Protein 1VLY (pdb70)

InterPro domains:
  IPR017703 YgfZ/CAF17, C-terminal [TIGR03317] (189-299)
  IPR023758 tRNA-modifying protein YgfZ [MF_01175] (1-321)
  IPR029043 Glycine cleavage T-protein/YgfZ, C-terminal [SSF101790] (244-325)
  IPR045179 YgfZ/GcvT [PTHR22602] (10-305)
  IPR048451 tRNA-modifying protein YgfZ-like, beta-barrel domain [PF21130] (244-311)

Organism: Escherichia coli (strain K12) (NCBI:txid83333)

Sequence (314 aa):
FTPFPPRQPTASARLPLTLTLDDWALATITGADSEKYQGQVTADVSQAEDQHLLAAHCDAKGKWSNLRLFRDGDGFAWIERRSVREPQLTELKKYAVFSKVTIAPDDERVLLGVAGFQARAALANLFSELPSKKEKQVVKEGATTLLWFEHPAERFLIVTDEATANLTDKLRGEAELNNSQQWLALNIEAGFPVIDAANSGQFIPQATNLQALGGISFKKGCYTGQEVARAKFRGANKRALWLLAGSASRLPEAGEDLELKGENWRRTGTVLAAVKLEDGQVVVQVVNNDEPDSIFRVRDDANTLHIEPLPYSLE

Nearest PDB structures (foldseek):
  1vly-assembly1_A  TM=1.003E+00  e=1.346E-67  Escherichia coli
  3ttg-assembly1_A  TM=8.227E-01  e=3.340E-19  Leptospirillum rubarum
  1yx2-assembly1_A  TM=7.937E-01  e=3.751E-18  Bacillus subtilis
  3a8k-assembly1_A  TM=7.721E-01  e=2.820E-15  Escherichia coli K-12
  3a8i-assembly1_A  TM=7.865E-01  e=1.415E-14  Escherichia coli K-12

B-factor: mean 18.1, std 8.65, range [5.12, 72.13]

Solvent-accessible surface area: 14007 Å² total

Structure (mmCIF, N/CA/C/O backbone):
data_1VLY
#
_entry.id   1VLY
#
_cell.length_a   44.814
_cell.length_b   50.080
_cell.length_c   52.014
_cell.angle_alpha   94.68
_cell.angle_beta   115.29
_cell.angle_gamma   116.46
#
_symmetry.space_group_name_H-M   'P 1'
#
loop_
_entity.id
_entity.type
_entity.pdbx_description
1 polymer 'Unknown protein from 2D-page'
2 non-polymer 'ACETATE ION'
3 non-polymer 'CALCIUM ION'
4 non-polymer 'CHLORIDE ION'
5 non-polymer 1,2-ETHANEDIOL
6 water water
#
loop_
_atom_site.group_PDB
_atom_site.id
_atom_site.type_symbol
_atom_site.label_atom_id
_atom_site.label_alt_id
_atom_site.label_comp_id
_atom_site.label_asym_id
_atom_site.label_entity_id
_atom_site.label_seq_id
_atom_site.pdbx_PDB_ins_code
_atom_site.Cartn_x
_atom_site.Cartn_y
_atom_site.Cartn_z
_atom_site.occupancy
_atom_site.B_iso_or_equiv
_atom_site.auth_seq_id
_atom_site.auth_comp_id
_atom_site.auth_asym_id
_atom_site.auth_atom_id
_atom_site.pdbx_PDB_model_num
ATOM 1 N N . PHE A 1 15 ? 5.004 30.595 75.693 1.00 37.73 3 PHE A N 1
ATOM 2 C CA . PHE A 1 15 ? 4.923 29.104 75.611 1.00 35.29 3 PHE A CA 1
ATOM 3 C C . PHE A 1 15 ? 6.258 28.471 75.103 1.00 37.50 3 PHE A C 1
ATOM 4 O O . PHE A 1 15 ? 6.720 27.503 75.698 1.00 40.17 3 PHE A O 1
ATOM 12 N N . THR A 1 16 ? 6.878 29.026 74.046 1.00 37.65 4 THR A N 1
ATOM 13 C CA . THR A 1 16 ? 8.274 28.697 73.614 1.00 35.03 4 THR A CA 1
ATOM 14 C C . THR A 1 16 ? 8.427 27.565 72.570 1.00 30.63 4 THR A C 1
ATOM 15 O O . THR A 1 16 ? 7.943 26.468 72.789 1.00 30.24 4 THR A O 1
ATOM 19 N N . PRO A 1 17 ? 9.155 27.828 71.468 1.00 27.68 5 PRO A N 1
ATOM 20 C CA . PRO A 1 17 ? 9.373 26.816 70.429 1.00 25.48 5 PRO A CA 1
ATOM 21 C C . PRO A 1 17 ? 10.075 25.565 70.935 1.00 21.50 5 PRO A C 1
ATOM 22 O O . PRO A 1 17 ? 10.947 25.653 71.801 1.00 22.28 5 PRO A O 1
ATOM 26 N N . PHE A 1 18 ? 9.743 24.408 70.379 1.00 17.72 6 PHE A N 1
ATOM 27 C CA . PHE A 1 18 ? 10.465 23.191 70.733 1.00 16.67 6 PHE A CA 1
ATOM 28 C C . PHE A 1 18 ? 11.796 23.149 70.012 1.00 18.21 6 PHE A C 1
ATOM 29 O O . PHE A 1 18 ? 11.917 23.617 68.877 1.00 18.08 6 PHE A O 1
ATOM 37 N N . PRO A 1 19 ? 12.805 22.559 70.652 1.00 19.76 7 PRO A N 1
ATOM 38 C CA . PRO A 1 19 ? 14.075 22.456 69.978 1.00 21.07 7 PRO A CA 1
ATOM 39 C C . PRO A 1 19 ? 14.043 21.419 68.851 1.00 21.60 7 PRO A C 1
ATOM 40 O O . PRO A 1 19 ? 13.234 20.482 68.889 1.00 19.79 7 PRO A O 1
ATOM 44 N N . PRO A 1 20 ? 14.884 21.617 67.831 1.00 21.59 8 PRO A N 1
ATOM 45 C CA . PRO A 1 20 ? 14.840 20.694 66.707 1.00 21.72 8 PRO A CA 1
ATOM 46 C C . PRO A 1 20 ? 15.469 19.356 67.050 1.00 20.74 8 PRO A C 1
ATOM 47 O O . PRO A 1 20 ? 16.388 19.267 67.898 1.00 23.07 8 PRO A O 1
ATOM 51 N N . ARG A 1 21 ? 14.920 18.308 66.442 1.00 19.77 9 ARG A N 1
ATOM 52 C CA . ARG A 1 21 ? 15.581 17.022 66.308 1.00 20.24 9 ARG A CA 1
ATOM 53 C C . ARG A 1 21 ? 15.433 16.599 64.834 1.00 20.43 9 ARG A C 1
ATOM 54 O O . ARG A 1 21 ? 14.608 17.146 64.112 1.00 18.64 9 ARG A O 1
ATOM 62 N N . GLN A 1 22 ? 16.264 15.685 64.343 1.00 22.49 10 GLN A N 1
ATOM 63 C CA . GLN A 1 22 ? 16.229 15.340 62.914 1.00 21.81 10 GLN A CA 1
ATOM 64 C C . GLN A 1 22 ? 14.864 14.704 62.602 1.00 19.39 10 GLN A C 1
ATOM 65 O O . GLN A 1 22 ? 14.411 13.828 63.333 1.00 21.13 10 GLN A O 1
ATOM 71 N N . PRO A 1 23 ? 14.178 15.192 61.557 1.00 16.33 11 PRO A N 1
ATOM 72 C CA . PRO A 1 23 ? 12.882 14.638 61.217 1.00 14.80 11 PRO A CA 1
ATOM 73 C C . PRO A 1 23 ? 12.942 13.253 60.561 1.00 14.14 11 PRO A C 1
ATOM 74 O O . PRO A 1 23 ? 13.984 12.827 60.077 1.00 15.62 11 PRO A O 1
ATOM 78 N N . THR A 1 24 ? 11.793 12.594 60.545 1.00 13.26 12 THR A N 1
ATOM 79 C CA . THR A 1 24 ? 11.632 11.236 60.027 1.00 12.28 12 THR A CA 1
ATOM 80 C C . THR A 1 24 ? 10.520 11.214 58.972 1.00 12.11 12 THR A C 1
ATOM 81 O O . THR A 1 24 ? 9.573 11.987 59.066 1.00 13.42 12 THR A O 1
ATOM 85 N N . ALA A 1 25 ? 10.642 10.326 57.986 1.00 12.45 13 ALA A N 1
ATOM 86 C CA . ALA A 1 25 ? 9.584 10.029 57.026 1.00 12.14 13 ALA A CA 1
ATOM 87 C C . ALA A 1 25 ? 8.313 9.635 57.736 1.00 11.24 13 ALA A C 1
ATOM 88 O O . ALA A 1 25 ? 8.373 8.975 58.788 1.00 11.62 13 ALA A O 1
ATOM 90 N N . SER A 1 26 ? 7.155 9.963 57.160 1.00 11.29 14 SER A N 1
ATOM 91 C CA . SER A 1 26 ? 5.885 9.687 57.843 1.00 11.81 14 SER A CA 1
ATOM 92 C C . SER A 1 26 ? 5.726 8.209 58.221 1.00 11.92 14 SER A C 1
ATOM 93 O O . SER A 1 26 ? 5.171 7.896 59.268 1.00 13.52 14 SER A O 1
ATOM 96 N N . ALA A 1 27 ? 6.253 7.312 57.395 1.00 12.51 15 ALA A N 1
ATOM 97 C CA . ALA A 1 27 ? 6.020 5.903 57.613 1.00 14.11 15 ALA A CA 1
ATOM 98 C C . ALA A 1 27 ? 6.619 5.404 58.907 1.00 14.00 15 ALA A C 1
ATOM 99 O O . ALA A 1 27 ? 6.122 4.411 59.487 1.00 15.66 15 ALA A O 1
ATOM 101 N N . ARG A 1 28 ? 7.705 6.033 59.337 1.00 12.64 16 ARG A N 1
ATOM 102 C CA . ARG A 1 28 ? 8.436 5.616 60.521 1.00 11.98 16 ARG A CA 1
ATOM 103 C C . ARG A 1 28 ? 8.359 6.645 61.632 1.00 12.98 16 ARG A C 1
ATOM 104 O O . ARG A 1 28 ? 9.024 6.526 62.648 1.00 13.85 16 ARG A O 1
ATOM 112 N N . LEU A 1 29 ? 7.537 7.666 61.451 1.00 11.37 17 LEU A N 1
ATOM 113 C CA . LEU A 1 29 ? 7.450 8.755 62.400 1.00 12.43 17 LEU A CA 1
ATOM 114 C C . LEU A 1 29 ? 6.741 8.313 63.682 1.00 11.18 17 LEU A C 1
ATOM 115 O O . LEU A 1 29 ? 5.567 7.931 63.652 1.00 12.31 17 LEU A O 1
ATOM 120 N N . PRO A 1 30 ? 7.440 8.370 64.835 1.00 12.58 18 PRO A N 1
ATOM 121 C CA . PRO A 1 30 ? 6.739 8.134 66.086 1.00 13.24 18 PRO A CA 1
ATOM 122 C C . PRO A 1 30 ? 5.715 9.236 66.380 1.00 12.13 18 PRO A C 1
ATOM 123 O O . PRO A 1 30 ? 5.734 10.276 65.739 1.00 13.14 18 PRO A O 1
ATOM 127 N N . LEU A 1 31 ? 4.831 9.004 67.337 1.00 11.85 19 LEU A N 1
ATOM 128 C CA . LEU A 1 31 ? 3.969 10.086 67.808 1.00 12.43 19 LEU A CA 1
ATOM 129 C C . LEU A 1 31 ? 4.795 11.304 68.079 1.00 11.29 19 LEU A C 1
ATOM 130 O O . LEU A 1 31 ? 5.765 11.226 68.832 1.00 11.39 19 LEU A O 1
ATOM 135 N N . THR A 1 32 ? 4.395 12.436 67.523 1.00 10.94 20 THR A N 1
ATOM 136 C CA . THR A 1 32 ? 5.188 13.642 67.546 1.00 10.52 20 THR A CA 1
ATOM 137 C C . THR A 1 32 ? 4.281 14.865 67.715 1.00 11.16 20 THR A C 1
ATOM 138 O O . THR A 1 32 ? 3.245 14.973 67.050 1.00 11.85 20 THR A O 1
ATOM 142 N N . LEU A 1 33 ? 4.688 15.771 68.594 1.00 9.98 21 LEU A N 1
ATOM 143 C CA . LEU A 1 33 ? 4.068 17.073 68.782 1.00 10.10 21 LEU A CA 1
ATOM 144 C C . LEU A 1 33 ? 5.102 18.123 68.361 1.00 9.22 21 LEU A C 1
ATOM 145 O O . LEU A 1 33 ? 6.263 18.062 68.755 1.00 11.10 21 LEU A O 1
ATOM 158 N N . THR A 1 35 ? 5.921 22.398 67.388 1.00 10.46 23 THR A N 1
ATOM 159 C CA . THR A 1 35 ? 5.629 23.812 67.264 1.00 11.27 23 THR A CA 1
ATOM 160 C C . THR A 1 35 ? 5.903 24.254 65.815 1.00 11.57 23 THR A C 1
ATOM 161 O O . THR A 1 35 ? 6.936 23.934 65.241 1.00 15.35 23 THR A O 1
ATOM 165 N N . LEU A 1 36 ? 4.964 24.976 65.210 1.00 11.75 24 LEU A N 1
ATOM 166 C CA . LEU A 1 36 ? 5.038 25.373 63.798 1.00 10.75 24 LEU A CA 1
ATOM 167 C C . LEU A 1 36 ? 5.447 26.835 63.674 1.00 11.68 24 LEU A C 1
ATOM 168 O O . LEU A 1 36 ? 4.796 27.642 63.018 1.00 11.53 24 LEU A O 1
ATOM 173 N N . ASP A 1 37 ? 6.573 27.172 64.297 1.00 11.30 25 ASP A N 1
ATOM 174 C CA . ASP A 1 37 ? 7.028 28.555 64.393 1.00 13.45 25 ASP A CA 1
ATOM 175 C C . ASP A 1 37 ? 7.341 29.209 63.050 1.00 12.60 25 ASP A C 1
ATOM 176 O O . ASP A 1 37 ? 7.281 30.442 62.928 1.00 13.49 25 ASP A O 1
ATOM 181 N N . ASP A 1 38 ? 7.691 28.396 62.058 1.00 11.18 26 ASP A N 1
ATOM 182 C CA . ASP A 1 38 ? 7.998 28.909 60.750 1.00 11.00 26 ASP A CA 1
ATOM 183 C C . ASP A 1 38 ? 6.766 29.146 59.879 1.00 10.30 26 ASP A C 1
ATOM 184 O O . ASP A 1 38 ? 6.880 29.628 58.756 1.00 11.51 26 ASP A O 1
ATOM 189 N N . TRP A 1 39 ? 5.597 28.797 60.417 1.00 8.97 27 TRP A N 1
ATOM 190 C CA . TRP A 1 39 ? 4.320 29.225 59.817 1.00 8.92 27 TRP A CA 1
ATOM 191 C C . TRP A 1 39 ? 3.701 30.301 60.707 1.00 9.78 27 TRP A C 1
ATOM 192 O O . TRP A 1 39 ? 4.113 30.499 61.841 1.00 11.64 27 TRP A O 1
ATOM 203 N N . ALA A 1 40 ? 2.709 30.989 60.164 1.00 10.16 28 ALA A N 1
ATOM 204 C CA . ALA A 1 40 ? 2.129 32.117 60.837 1.00 9.69 28 ALA A CA 1
ATOM 205 C C . ALA A 1 40 ? 0.676 32.284 60.422 1.00 9.16 28 ALA A C 1
ATOM 206 O O . ALA A 1 40 ? 0.293 31.910 59.316 1.00 9.94 28 ALA A O 1
ATOM 208 N N . LEU A 1 41 ? -0.094 32.880 61.332 1.00 9.24 29 LEU A N 1
ATOM 209 C CA . LEU A 1 41 ? -1.516 33.054 61.184 1.00 10.45 29 LEU A CA 1
ATOM 210 C C . LEU A 1 41 ? -1.908 34.503 60.895 1.00 8.93 29 LEU A C 1
ATOM 211 O O . LEU A 1 41 ? -1.251 35.454 61.334 1.00 10.24 29 LEU A O 1
ATOM 216 N N . ALA A 1 42 ? -2.972 34.650 60.122 1.00 9.46 30 ALA A N 1
ATOM 217 C CA . ALA A 1 42 ? -3.594 35.949 59.866 1.00 10.25 30 ALA A CA 1
ATOM 218 C C . ALA A 1 42 ? -5.087 35.780 59.815 1.00 9.69 30 ALA A C 1
ATOM 219 O O . ALA A 1 42 ? -5.609 34.666 59.619 1.00 9.45 30 ALA A O 1
ATOM 221 N N . THR A 1 43 ? -5.783 36.892 60.040 1.00 10.54 31 THR A N 1
ATOM 222 C CA . THR A 1 43 ? -7.226 36.886 60.006 1.00 10.03 31 THR A CA 1
ATOM 223 C C . THR A 1 43 ? -7.844 38.025 59.209 1.00 8.64 31 THR A C 1
ATOM 224 O O . THR A 1 43 ? -7.237 39.073 59.050 1.00 9.50 31 THR A O 1
ATOM 228 N N . ILE A 1 44 ? -9.083 37.813 58.802 1.00 9.48 32 ILE A N 1
ATOM 229 C CA . ILE A 1 44 ? -9.954 38.859 58.281 1.00 10.04 32 ILE A CA 1
ATOM 230 C C . ILE A 1 44 ? -11.287 38.711 59.014 1.00 9.53 32 ILE A C 1
ATOM 231 O O . ILE A 1 44 ? -11.827 37.608 59.146 1.00 10.84 32 ILE A O 1
ATOM 236 N N . THR A 1 45 ? -11.804 39.840 59.500 1.00 9.75 33 THR A N 1
ATOM 237 C CA . THR A 1 45 ? -13.119 39.907 60.098 1.00 10.92 33 THR A CA 1
ATOM 238 C C . THR A 1 45 ? -13.886 41.058 59.493 1.00 10.99 33 THR A C 1
ATOM 239 O O . THR A 1 45 ? -13.305 41.947 58.868 1.00 11.53 33 THR A O 1
ATOM 243 N N . GLY A 1 46 ? -15.196 41.024 59.659 1.00 10.90 34 GLY A N 1
ATOM 244 C CA . GLY A 1 46 ? -16.058 42.107 59.168 1.00 11.28 34 GLY A CA 1
ATOM 245 C C . GLY A 1 46 ? -17.125 41.619 58.206 1.00 12.45 34 GLY A C 1
ATOM 246 O O . GLY A 1 46 ? -17.048 40.519 57.658 1.00 11.89 34 GLY A O 1
ATOM 247 N N . ALA A 1 47 ? -18.118 42.457 57.976 1.00 12.99 35 ALA A N 1
ATOM 248 C CA . ALA A 1 47 ? -19.237 42.105 57.119 1.00 12.57 35 ALA A CA 1
ATOM 249 C C . ALA A 1 47 ? -18.871 41.723 55.701 1.00 12.31 35 ALA A C 1
ATOM 250 O O . ALA A 1 47 ? -19.555 40.877 55.104 1.00 13.42 35 ALA A O 1
ATOM 252 N N . ASP A 1 48 ? -17.820 42.342 55.165 1.00 11.16 36 ASP A N 1
ATOM 253 C CA . ASP A 1 48 ? -17.416 42.096 53.781 1.00 12.63 36 ASP A CA 1
ATOM 254 C C . ASP A 1 48 ? -16.344 40.997 53.686 1.00 10.96 36 ASP A C 1
ATOM 255 O O . ASP A 1 48 ? -15.748 40.821 52.612 1.00 12.14 36 ASP A O 1
ATOM 260 N N . SER A 1 49 ? -16.105 40.234 54.764 1.00 10.66 37 SER A N 1
ATOM 261 C CA . SER A 1 49 ? -15.001 39.251 54.723 1.00 10.48 37 SER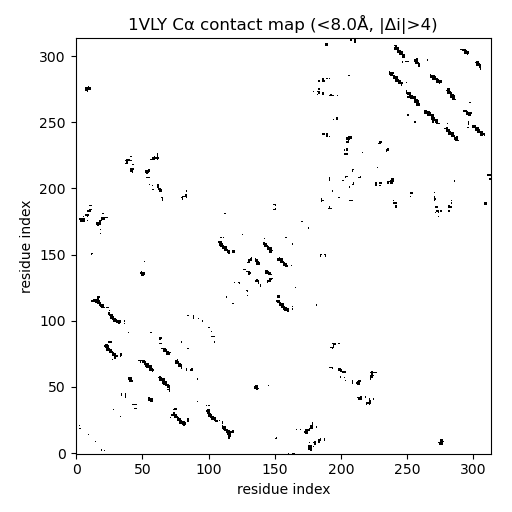 A CA 1
ATOM 262 C C . SER A 1 49 ? -15.057 38.288 53.538 1.00 11.04 37 SER A C 1
ATOM 263 O O . SER A 1 49 ? -14.048 38.082 52.875 1.00 10.88 37 SER A O 1
ATOM 266 N N . GLU A 1 50 ? -16.201 37.663 53.317 1.00 10.91 38 GLU A N 1
ATOM 267 C CA . GLU A 1 50 ? -16.319 36.670 52.255 1.00 11.31 38 GLU A CA 1
ATOM 268 C C . GLU A 1 50 ? -16.183 37.323 50.879 1.00 12.59 38 GLU A C 1
ATOM 269 O O . GLU A 1 50 ? -15.400 36.866 50.064 1.00 11.88 38 GLU A O 1
ATOM 275 N N . LYS A 1 51 ? -16.918 38.400 50.642 1.00 12.45 39 LYS A N 1
ATOM 276 C CA . LYS A 1 51 ? -16.812 39.135 49.388 1.00 15.22 39 LYS A CA 1
ATOM 277 C C . LYS A 1 51 ? -15.381 39.581 49.095 1.00 12.83 39 LYS A C 1
ATOM 278 O O . LYS A 1 51 ? -14.881 39.454 47.977 1.00 13.07 39 LYS A O 1
ATOM 284 N N . TYR A 1 52 ? -14.707 40.084 50.109 1.00 11.59 40 TYR A N 1
ATOM 285 C CA . TYR A 1 52 ? -13.370 40.606 49.933 1.00 11.06 40 TYR A CA 1
ATOM 286 C C . TYR A 1 52 ? -12.396 39.486 49.573 1.00 11.17 40 TYR A C 1
ATOM 287 O O . TYR A 1 52 ? -11.640 39.572 48.601 1.00 11.04 40 TYR A O 1
ATOM 304 N N . GLN A 1 54 ? -13.123 36.565 48.375 1.00 10.19 42 GLN A N 1
ATOM 305 C CA . GLN A 1 54 ? -13.527 36.007 47.091 1.00 10.64 42 GLN A CA 1
ATOM 306 C C . GLN A 1 54 ? -12.849 36.721 45.914 1.00 10.71 42 GLN A C 1
ATOM 3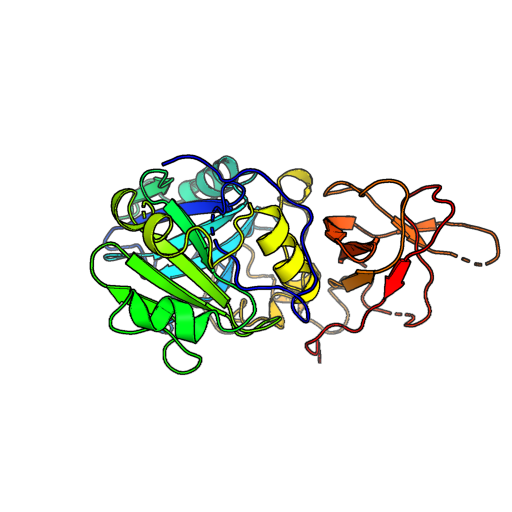07 O O . GLN A 1 54 ? -12.506 36.104 44.902 1.00 12.21 42 GLN A O 1
ATOM 313 N N . GLY A 1 55 ? -12.640 38.023 46.064 1.00 10.56 43 GLY A N 1
ATOM 314 C CA . GLY A 1 55 ? -11.979 38.809 45.027 1.00 11.21 43 GLY A CA 1
ATOM 315 C C . GLY A 1 55 ? -10.472 38.737 44.990 1.00 11.11 43 GLY A C 1
ATOM 316 O O . GLY A 1 55 ? -9.877 39.290 44.078 1.00 12.20 43 GLY A O 1
ATOM 317 N N . GLN A 1 56 ? -9.845 38.058 45.954 1.00 11.12 44 GLN A N 1
ATOM 318 C CA . GLN A 1 56 ? -8.386 38.053 46.047 1.00 12.15 44 GLN A CA 1
ATOM 319 C C . GLN A 1 56 ? -7.699 36.699 46.016 1.00 11.14 44 GLN A C 1
ATOM 320 O O . GLN A 1 56 ? -6.471 36.670 45.886 1.00 11.34 44 GLN A O 1
ATOM 326 N N . VAL A 1 57 ? -8.446 35.608 46.159 1.00 10.26 45 VAL A N 1
ATOM 327 C CA . VAL A 1 57 ? -7.853 34.268 46.169 1.00 9.67 45 VAL A CA 1
ATOM 328 C C . VAL A 1 57 ? -8.481 33.361 45.123 1.00 9.37 45 VAL A C 1
ATOM 329 O O . VAL A 1 57 ? -9.576 33.637 44.623 1.00 10.92 45 VAL A O 1
ATOM 333 N N . THR A 1 58 ? -7.798 32.258 44.818 1.00 9.62 46 THR A N 1
ATOM 334 C CA . THR A 1 58 ? -8.208 31.343 43.774 1.00 11.12 46 THR A CA 1
ATOM 335 C C . THR A 1 58 ? -9.323 30.395 44.149 1.00 10.54 46 THR A C 1
ATOM 336 O O . THR A 1 58 ? -9.956 29.806 43.260 1.00 11.76 46 THR A O 1
ATOM 340 N N . ALA A 1 59 ? -9.546 30.219 45.448 1.00 10.89 47 ALA A N 1
ATOM 341 C CA . ALA A 1 59 ? -10.594 29.314 45.925 1.00 11.19 47 ALA A CA 1
ATOM 342 C C . ALA A 1 59 ? -11.948 30.009 45.978 1.00 11.10 47 ALA A C 1
ATOM 343 O O . ALA A 1 59 ? -12.016 31.213 46.207 1.00 10.87 47 ALA A O 1
ATOM 345 N N . ASP A 1 60 ? -13.012 29.219 45.834 1.00 10.75 48 ASP A N 1
ATOM 346 C CA . ASP A 1 60 ? -14.350 29.762 45.981 1.00 11.06 48 ASP A CA 1
ATOM 347 C C . ASP A 1 60 ? -14.751 29.747 47.458 1.00 11.34 48 ASP A C 1
ATOM 348 O O . ASP A 1 60 ? -15.289 28.760 47.987 1.00 12.40 48 ASP A O 1
ATOM 353 N N . VAL A 1 61 ? -14.520 30.874 48.117 1.00 12.00 49 VAL A N 1
ATOM 354 C CA . VAL A 1 61 ? -14.785 30.954 49.546 1.00 12.97 49 VAL A CA 1
ATOM 355 C C . VAL A 1 61 ? -16.270 31.085 49.853 1.00 13.83 49 VAL A C 1
ATOM 356 O O . VAL A 1 61 ? -16.664 30.978 51.021 1.00 18.12 49 VAL A O 1
ATOM 360 N N . SER A 1 62 ? -17.101 31.326 48.837 1.00 13.39 50 SER A N 1
ATOM 361 C CA . SER A 1 62 ? -18.568 31.284 49.024 1.00 14.03 50 SER A CA 1
ATOM 362 C C . SER A 1 62 ? -19.093 29.856 49.137 1.00 14.67 50 SER A C 1
ATOM 363 O O . SER A 1 62 ? -20.259 29.630 49.480 1.00 17.82 50 SER A O 1
ATOM 366 N N . GLN A 1 63 ? -18.259 28.902 48.771 1.00 11.95 51 GLN A N 1
ATOM 367 C CA . GLN A 1 63 ? -18.573 27.474 48.834 1.00 13.26 51 GLN A CA 1
ATOM 368 C C . GLN A 1 63 ? -17.557 26.757 49.706 1.00 15.17 51 GLN A C 1
ATOM 369 O O . GLN A 1 63 ? -17.065 25.671 49.395 1.00 19.26 51 GLN A O 1
ATOM 385 N N . ALA A 1 65 ? -17.532 25.535 53.626 1.00 13.50 53 ALA A N 1
ATOM 386 C CA . ALA A 1 65 ? -18.334 25.372 54.824 1.00 12.62 53 ALA A CA 1
ATOM 387 C C . ALA A 1 65 ? -17.508 25.665 56.076 1.00 12.14 53 ALA A C 1
ATOM 388 O O . ALA A 1 65 ? -16.275 25.748 56.030 1.00 12.88 53 ALA A O 1
ATOM 390 N N . GLU A 1 66 ? -18.202 25.808 57.197 1.00 12.07 54 GLU A N 1
ATOM 391 C CA . GLU A 1 66 ? -17.554 26.066 58.471 1.00 13.10 54 GLU A CA 1
ATOM 392 C C . GLU A 1 66 ? -16.621 24.933 58.898 1.00 12.88 54 GLU A C 1
ATOM 393 O O . GLU A 1 66 ? -15.724 25.146 59.699 1.00 14.72 54 GLU A O 1
ATOM 399 N N . ASP A 1 67 ? -16.836 23.724 58.377 1.00 11.41 55 ASP A N 1
ATOM 400 C CA . ASP A 1 67 ? -16.033 22.563 58.734 1.00 11.36 55 ASP A CA 1
ATOM 401 C C . ASP A 1 67 ? -14.999 22.169 57.675 1.00 11.12 55 ASP A C 1
ATOM 402 O O . ASP A 1 67 ? -14.499 21.048 57.699 1.00 12.49 55 ASP A O 1
ATOM 407 N N . GLN A 1 68 ? -14.647 23.115 56.787 1.00 10.62 56 GLN A N 1
ATOM 408 C CA . GLN A 1 68 ? -13.662 22.876 55.720 1.00 9.79 56 GLN A CA 1
ATOM 409 C C . GLN A 1 68 ? -12.440 23.785 55.801 1.00 10.61 56 GLN A C 1
ATOM 410 O O . GLN A 1 68 ? -12.520 24.939 56.231 1.00 11.76 56 GLN A O 1
ATOM 416 N N . HIS A 1 69 ? -11.311 23.267 55.355 1.00 10.19 57 HIS A N 1
ATOM 417 C CA . HIS A 1 69 ? -10.115 24.081 55.118 1.00 9.52 57 HIS A CA 1
ATOM 418 C C . HIS A 1 69 ? -9.491 23.715 53.780 1.00 10.73 57 HIS A C 1
ATOM 419 O O . HIS A 1 69 ? -9.632 22.586 53.343 1.00 12.81 57 HIS A O 1
ATOM 426 N N . LEU A 1 70 ? -8.807 24.656 53.151 1.00 10.90 58 LEU A N 1
ATOM 427 C CA . LEU A 1 70 ? -8.198 24.382 51.841 1.00 13.79 58 LEU A CA 1
ATOM 428 C C . LEU A 1 70 ? -6.983 25.255 51.600 1.00 12.98 58 LEU A C 1
ATOM 429 O O . LEU A 1 70 ? -6.836 26.292 52.239 1.00 14.03 58 LEU A O 1
ATOM 434 N N . LEU A 1 71 ? -6.118 24.826 50.685 1.00 13.35 59 LEU A N 1
ATOM 435 C CA . LEU A 1 71 ? -4.893 25.540 50.335 1.00 12.01 59 LEU A CA 1
ATOM 436 C C . LEU A 1 71 ? -5.142 26.335 49.034 1.00 12.52 59 LEU A C 1
ATOM 437 O O . LEU A 1 71 ? -5.224 25.759 47.977 1.00 17.02 59 LEU A O 1
ATOM 442 N N . ALA A 1 72 ? -5.337 27.641 49.158 1.00 10.55 60 ALA A N 1
ATOM 443 C CA . ALA A 1 72 ? -5.657 28.561 48.068 1.00 10.46 60 ALA A CA 1
ATOM 444 C C . ALA A 1 72 ? -4.405 29.334 47.710 1.00 10.25 60 ALA A C 1
ATOM 445 O O . ALA A 1 72 ? -3.413 29.291 48.437 1.00 12.00 60 ALA A O 1
ATOM 447 N N . ALA A 1 73 ? -4.469 30.056 46.599 1.00 9.26 61 ALA A N 1
ATOM 448 C CA . ALA A 1 73 ? -3.428 30.996 46.217 1.00 9.72 61 ALA A CA 1
ATOM 449 C C . ALA A 1 73 ? -3.937 32.409 46.283 1.00 9.40 61 ALA A C 1
ATOM 450 O O . ALA A 1 73 ? -5.088 32.687 45.937 1.00 10.16 61 ALA A O 1
ATOM 452 N N . HIS A 1 74 ? -3.042 33.307 46.666 1.00 10.07 62 HIS A N 1
ATOM 453 C CA . HIS A 1 74 ? -3.245 34.758 46.590 1.00 9.71 62 HIS A CA 1
ATOM 454 C C . HIS A 1 74 ? -2.242 35.285 45.554 1.00 9.79 62 HIS A C 1
ATOM 455 O O . HIS A 1 74 ? -1.038 35.266 45.792 1.00 10.76 62 HIS A O 1
ATOM 462 N N . CYS A 1 75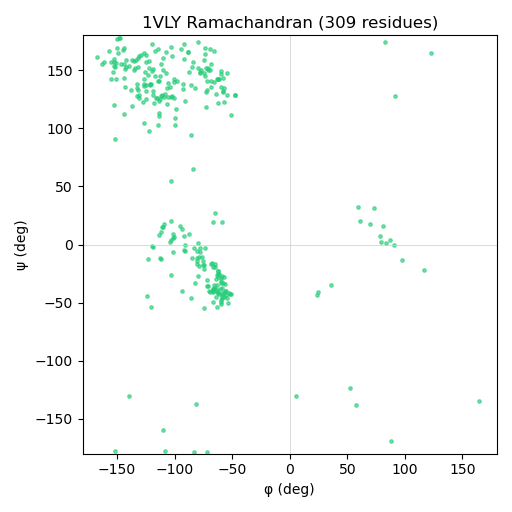 ? -2.757 35.730 44.407 1.00 9.89 63 CYS A N 1
ATOM 463 C CA . CYS A 1 75 ? -1.948 36.137 43.274 1.00 10.98 63 CYS A CA 1
ATOM 464 C C . CYS A 1 75 ? -1.990 37.636 43.021 1.00 12.03 63 CYS A C 1
ATOM 465 O O . CYS A 1 75 ? -2.887 38.339 43.494 1.00 12.48 63 CYS A O 1
ATOM 468 N N . ASP A 1 76 ? -0.984 38.104 42.296 1.00 12.44 64 ASP A N 1
ATOM 469 C CA . ASP A 1 76 ? -1.023 39.435 41.732 1.00 13.39 64 ASP A CA 1
ATOM 470 C C . ASP A 1 76 ? -1.806 39.423 40.418 1.00 13.57 64 ASP A C 1
ATOM 471 O O . ASP A 1 76 ? -2.324 38.402 39.994 1.00 13.55 64 ASP A O 1
ATOM 476 N N . ALA A 1 77 ? -1.896 40.583 39.769 1.00 14.89 65 ALA A N 1
ATOM 477 C CA . ALA A 1 77 ? -2.679 40.707 38.554 1.00 15.78 65 ALA A CA 1
ATOM 478 C C . ALA A 1 77 ? -2.155 39.877 37.363 1.00 17.99 65 ALA A C 1
ATOM 479 O O . ALA A 1 77 ? -2.906 39.597 36.411 1.00 20.91 65 ALA A O 1
ATOM 481 N N . LYS A 1 78 ? -0.880 39.476 37.416 1.00 16.20 66 LYS A N 1
ATOM 482 C CA . LYS A 1 78 ? -0.280 38.589 36.412 1.00 17.91 66 LYS A CA 1
ATOM 483 C C . LYS A 1 78 ? -0.373 37.104 36.769 1.00 15.15 66 LYS A C 1
ATOM 484 O O . LYS A 1 78 ? 0.190 36.253 36.077 1.00 16.42 66 LYS A O 1
ATOM 487 N N . GLY A 1 79 ? -1.097 36.774 37.835 1.00 13.96 67 GLY A N 1
ATOM 488 C CA . GLY A 1 79 ? -1.257 35.384 38.241 1.00 12.61 67 GLY A CA 1
ATOM 489 C C . GLY A 1 79 ? -0.144 34.807 39.094 1.00 12.74 67 GLY A C 1
ATOM 490 O O . GLY A 1 79 ? -0.203 33.634 39.454 1.00 13.80 67 GLY A O 1
ATOM 491 N N . LYS A 1 80 ? 0.862 35.610 39.419 1.00 13.31 68 LYS A N 1
ATOM 492 C CA . LYS A 1 80 ? 1.964 35.110 40.241 1.00 13.07 68 LYS A CA 1
ATOM 493 C C . LYS A 1 80 ? 1.603 35.124 41.713 1.00 12.62 68 LYS A C 1
ATOM 494 O O . LYS A 1 80 ? 1.046 36.104 42.210 1.00 12.68 68 LYS A O 1
ATOM 510 N N . TRP A 1 82 ? 1.714 35.550 45.515 1.00 11.51 70 TRP A N 1
ATOM 511 C CA . TRP A 1 82 ? 2.391 36.095 46.677 1.00 11.91 70 TRP A CA 1
ATOM 512 C C . TRP A 1 82 ? 2.708 34.975 47.658 1.00 11.36 70 TRP A C 1
ATOM 513 O O . TRP A 1 82 ? 3.793 34.918 48.236 1.00 12.49 70 TRP A O 1
ATOM 524 N N . SER A 1 83 ? 1.709 34.121 47.858 1.00 11.85 71 SER A N 1
ATOM 525 C CA . SER A 1 83 ? 1.822 32.943 48.672 1.00 11.27 71 SER A CA 1
ATOM 526 C C . SER A 1 83 ? 0.626 32.069 48.420 1.00 10.21 71 SER A C 1
ATOM 527 O O . SER A 1 83 ? -0.392 32.535 47.919 1.00 12.07 71 SER A O 1
ATOM 530 N N . ASN A 1 84 ? 0.736 30.791 48.770 1.00 9.74 72 ASN A N 1
ATOM 531 C CA . ASN A 1 84 ? -0.442 29.983 49.006 1.00 9.88 72 ASN A CA 1
ATOM 532 C C . ASN A 1 84 ? -0.813 30.151 50.477 1.00 11.38 72 ASN A C 1
ATOM 533 O O . ASN A 1 84 ? -0.040 30.712 51.268 1.00 12.96 72 ASN A O 1
ATOM 538 N N . LEU A 1 85 ? -2.012 29.740 50.820 1.00 10.21 73 LEU A N 1
ATOM 539 C CA . LEU A 1 85 ? -2.478 29.944 52.182 1.00 11.36 73 LEU A CA 1
ATOM 540 C C . LEU A 1 85 ? -3.520 28.922 52.509 1.00 10.10 73 LEU A C 1
ATOM 541 O O . LEU A 1 85 ? -4.327 28.559 51.665 1.00 11.59 73 LEU A O 1
ATOM 550 N N . ARG A 1 86 ? -3.493 28.441 53.748 1.00 8.95 74 ARG A N 1
ATOM 551 C CA . ARG A 1 86 ? -4.444 27.436 54.186 1.00 9.43 74 ARG A CA 1
ATOM 552 C C . ARG A 1 86 ? -5.534 28.145 54.957 1.00 8.94 74 ARG A C 1
ATOM 553 O O . ARG A 1 86 ? -5.308 28.665 56.058 1.00 9.34 74 ARG A O 1
ATOM 561 N N . LEU A 1 87 ? -6.698 28.201 54.334 1.00 9.64 75 LEU A N 1
ATOM 562 C CA . LEU A 1 87 ? -7.828 29.015 54.753 1.00 9.75 75 LEU A CA 1
ATOM 563 C C . LEU A 1 87 ? -8.872 28.200 55.493 1.00 9.26 75 LEU A C 1
ATOM 564 O O . LEU A 1 87 ? -9.172 27.077 55.123 1.00 11.02 75 LEU A O 1
ATOM 573 N N . PHE A 1 88 ? -9.471 28.801 56.518 1.00 10.47 76 PHE A N 1
ATOM 574 C CA . PHE A 1 88 ? -10.606 28.239 57.207 1.00 10.83 76 PHE A CA 1
ATOM 575 C C . PHE A 1 88 ? -11.443 29.367 57.800 1.00 9.46 76 PHE A C 1
ATOM 576 O O . PHE A 1 88 ? -10.963 30.467 57.974 1.00 10.14 76 PHE A O 1
ATOM 584 N N . ARG A 1 89 ? -12.710 29.090 58.042 1.00 10.11 77 ARG A N 1
ATOM 585 C CA . ARG A 1 89 ? -13.575 30.084 58.632 1.00 10.36 77 ARG A CA 1
ATOM 586 C C . ARG A 1 89 ? -13.239 30.303 60.093 1.00 10.11 77 ARG A C 1
ATOM 587 O O . ARG A 1 89 ? -12.916 29.363 60.821 1.00 12.32 77 ARG A O 1
ATOM 595 N N . ASP A 1 90 ? -13.287 31.564 60.515 1.00 10.06 78 ASP A N 1
ATOM 596 C CA . ASP A 1 90 ? -12.848 31.941 61.854 1.00 10.64 78 ASP A CA 1
ATOM 597 C C . ASP A 1 90 ? -13.658 33.193 62.193 1.00 11.65 78 ASP A C 1
ATOM 598 O O . ASP A 1 90 ? -13.615 34.179 61.462 1.00 12.32 78 ASP A O 1
ATOM 603 N N . GLY A 1 91 ? -14.449 33.135 63.261 1.00 12.92 79 GLY A N 1
ATOM 604 C CA . GLY A 1 91 ? -15.358 34.236 63.587 1.00 14.66 79 GLY A CA 1
ATOM 605 C C . GLY A 1 91 ? -16.292 34.496 62.424 1.00 13.91 79 GLY A C 1
ATOM 606 O O . GLY A 1 91 ? -16.806 33.550 61.827 1.00 15.25 79 GLY A O 1
ATOM 607 N N . ASP A 1 92 ? -16.532 35.773 62.099 1.00 13.93 80 ASP A N 1
ATOM 608 C CA . ASP A 1 92 ? -17.396 36.129 60.970 1.00 13.71 80 ASP A CA 1
ATOM 609 C C . ASP A 1 92 ? -16.618 36.193 59.669 1.00 12.22 80 ASP A C 1
ATOM 610 O O . ASP A 1 92 ? -17.165 36.576 58.648 1.00 14.28 80 ASP A O 1
ATOM 615 N N . GLY A 1 93 ? -15.366 35.748 59.698 1.00 11.21 81 GLY A N 1
ATOM 616 C CA . GLY A 1 93 ? -14.530 35.815 58.523 1.00 10.74 81 GLY A CA 1
ATOM 617 C C . GLY A 1 93 ? -13.698 34.568 58.357 1.00 9.08 81 GLY A C 1
ATOM 618 O O . GLY A 1 93 ? -14.233 33.448 58.412 1.00 9.44 81 GLY A O 1
ATOM 619 N N . PHE A 1 94 ? -12.400 34.763 58.149 1.00 8.62 82 PHE A N 1
ATOM 620 C CA . PHE A 1 94 ? -11.486 33.681 57.817 1.00 9.35 82 PHE A CA 1
ATOM 621 C C . PHE A 1 94 ? -10.184 33.880 58.545 1.00 10.01 82 PHE A C 1
ATOM 622 O O . PHE A 1 94 ? -9.790 34.997 58.866 1.00 11.73 82 PHE A O 1
ATOM 630 N N . ALA A 1 95 ? -9.500 32.772 58.779 1.00 9.96 83 ALA A N 1
ATOM 631 C CA . ALA A 1 95 ? -8.108 32.804 59.151 1.00 8.76 83 ALA A CA 1
ATOM 632 C C . ALA A 1 95 ? -7.328 31.988 58.131 1.00 8.76 83 ALA A C 1
ATOM 633 O O . ALA A 1 95 ? -7.888 31.149 57.427 1.00 9.49 83 ALA A O 1
ATOM 635 N N . TRP A 1 96 ? -6.039 32.261 58.042 1.00 7.91 84 TRP A N 1
ATOM 636 C CA . TRP A 1 96 ? -5.200 31.471 57.187 1.00 7.66 84 TRP A CA 1
ATOM 637 C C . TRP A 1 96 ? -3.813 31.332 57.743 1.00 8.30 84 TRP A C 1
ATOM 638 O O . TRP A 1 96 ? -3.339 32.179 58.499 1.00 9.34 84 TRP A O 1
ATOM 649 N N . ILE A 1 97 ? -3.180 30.245 57.311 1.00 8.43 85 ILE A N 1
ATOM 650 C CA . ILE A 1 97 ? -1.825 29.906 57.708 1.00 8.75 85 ILE A CA 1
ATOM 651 C C . ILE A 1 97 ? -0.948 29.872 56.466 1.00 8.24 85 ILE A C 1
ATOM 652 O O . ILE A 1 97 ? -1.321 29.305 55.430 1.00 9.19 85 ILE A O 1
ATOM 657 N N . GLU A 1 98 ? 0.194 30.530 56.554 1.00 8.65 86 GLU A N 1
ATOM 658 C CA . GLU A 1 98 ? 1.194 30.536 55.496 1.00 8.90 86 GLU A CA 1
ATOM 659 C C . GLU A 1 98 ? 2.577 30.660 56.130 1.00 8.80 86 GLU A C 1
ATOM 660 O O . GLU A 1 98 ? 2.691 30.721 57.359 1.00 10.08 86 GLU A O 1
ATOM 666 N N . ARG A 1 99 ? 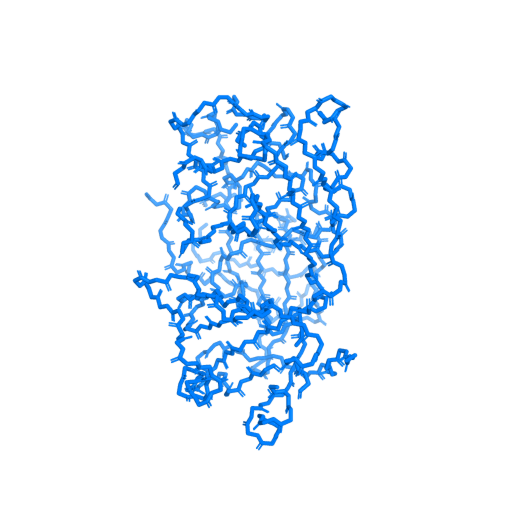3.629 30.643 55.327 1.00 9.41 87 ARG A N 1
ATOM 667 C CA . ARG A 1 99 ? 4.953 30.714 55.939 1.00 10.33 87 ARG A CA 1
ATOM 668 C C . ARG A 1 99 ? 5.180 32.086 56.574 1.00 10.75 87 ARG A C 1
ATOM 669 O O . ARG A 1 99 ? 4.802 33.118 56.014 1.00 11.10 87 ARG A O 1
ATOM 677 N N . ARG A 1 100 ? 5.826 32.084 57.735 1.00 10.74 88 ARG A N 1
ATOM 678 C CA . ARG A 1 100 ? 6.106 33.317 58.434 1.00 11.07 88 ARG A CA 1
ATOM 679 C C . ARG A 1 100 ? 6.956 34.254 57.587 1.00 12.34 88 ARG A C 1
ATOM 680 O O . ARG A 1 100 ? 6.783 35.477 57.651 1.00 13.17 88 ARG A O 1
ATOM 688 N N . SER A 1 101 ? 7.835 33.689 56.763 1.00 11.96 89 SER A N 1
ATOM 689 C CA . SER A 1 101 ? 8.736 34.487 55.955 1.00 12.38 89 SER A CA 1
ATOM 690 C C . SER A 1 101 ? 8.029 35.344 54.910 1.00 12.58 89 SER A C 1
ATOM 691 O O . SER A 1 101 ? 8.613 36.274 54.366 1.00 14.58 89 SER A O 1
ATOM 694 N N . VAL A 1 102 ? 6.765 35.039 54.616 1.00 11.42 90 VAL A N 1
ATOM 695 C CA . VAL A 1 102 ? 6.019 35.804 53.619 1.00 12.50 90 VAL A CA 1
ATOM 696 C C . VAL A 1 102 ? 4.764 36.496 54.169 1.00 11.73 90 VAL A C 1
ATOM 697 O O . VAL A 1 102 ? 4.103 37.230 53.433 1.00 12.68 90 VAL A O 1
ATOM 701 N N . ARG A 1 103 ? 4.456 36.320 55.448 1.00 11.76 91 ARG A N 1
ATOM 702 C CA . ARG A 1 103 ? 3.186 36.864 55.955 1.00 11.89 91 ARG A CA 1
ATOM 703 C C . ARG A 1 103 ? 3.127 38.382 55.824 1.00 12.29 91 ARG A C 1
ATOM 704 O O . ARG A 1 103 ? 2.115 38.935 55.402 1.00 12.47 91 ARG A O 1
ATOM 712 N N . GLU A 1 104 ? 4.215 39.067 56.153 1.00 13.87 92 GLU A N 1
ATOM 713 C CA . GLU A 1 104 ? 4.174 40.532 56.153 1.00 15.94 92 GLU A CA 1
ATOM 714 C C . GLU A 1 104 ? 3.892 41.085 54.740 1.00 14.64 92 GLU A C 1
ATOM 715 O O . GLU A 1 104 ? 2.942 41.855 54.562 1.00 15.33 92 GLU A O 1
ATOM 718 N N . PRO A 1 105 ? 4.675 40.696 53.715 1.00 14.88 93 PRO A N 1
ATOM 719 C CA . PRO A 1 105 ? 4.356 41.197 52.379 1.00 16.33 93 PRO A CA 1
ATOM 720 C C . PRO A 1 105 ? 3.020 40.692 51.838 1.00 14.71 93 PRO A C 1
ATOM 721 O O . PRO A 1 105 ? 2.336 41.417 51.132 1.00 13.88 93 PRO A O 1
ATOM 725 N N . GLN A 1 106 ? 2.641 39.459 52.160 1.00 12.71 94 GLN A N 1
ATOM 726 C CA . GLN A 1 106 ? 1.357 38.949 51.718 1.00 12.07 94 GLN A CA 1
ATOM 727 C C . GLN A 1 106 ? 0.212 39.818 52.241 1.00 11.26 94 GLN A C 1
ATOM 728 O O . GLN A 1 106 ? -0.718 40.146 51.488 1.00 11.67 94 GLN A O 1
ATOM 734 N N . LEU A 1 107 ? 0.267 40.165 53.520 1.00 11.33 95 LEU A N 1
ATOM 735 C CA . LEU A 1 107 ? -0.775 40.983 54.133 1.00 11.54 95 LEU A CA 1
ATOM 736 C C . LEU A 1 107 ? -0.774 42.392 53.540 1.00 12.44 95 LEU A C 1
ATOM 737 O O . LEU A 1 107 ? -1.831 42.942 53.261 1.00 13.51 95 LEU A O 1
ATOM 742 N N . THR A 1 108 ? 0.402 42.964 53.307 1.00 13.05 96 THR A N 1
ATOM 743 C CA . THR A 1 108 ? 0.448 44.273 52.658 1.00 14.77 96 THR A CA 1
ATOM 744 C C . THR A 1 108 ? -0.262 44.231 51.308 1.00 13.94 96 THR A C 1
ATOM 745 O O . THR A 1 108 ? -1.058 45.105 50.980 1.00 15.34 96 THR A O 1
ATOM 749 N N . GLU A 1 109 ? 0.013 43.188 50.529 1.00 13.26 97 GLU A N 1
ATOM 750 C CA . GLU A 1 109 ? -0.564 43.096 49.203 1.00 13.91 97 GLU A CA 1
ATOM 751 C C . GLU A 1 109 ? -2.065 42.791 49.281 1.00 14.12 97 GLU A C 1
ATOM 752 O O . GLU A 1 109 ? -2.854 43.289 48.461 1.00 15.79 97 GLU A O 1
ATOM 758 N N . LEU A 1 110 ? -2.480 41.990 50.266 1.00 12.70 98 LEU A N 1
ATOM 759 C CA . LEU A 1 110 ? -3.898 41.698 50.427 1.00 13.08 98 LEU A CA 1
ATOM 760 C C . LEU A 1 110 ? -4.683 42.955 50.795 1.00 13.91 98 LEU A C 1
ATOM 761 O O . LEU A 1 110 ? -5.813 43.129 50.319 1.00 15.00 98 LEU A O 1
ATOM 766 N N . LYS A 1 111 ? -4.084 43.809 51.620 1.00 14.03 99 LYS A N 1
ATOM 767 C CA . LYS A 1 111 ? -4.747 44.978 52.202 1.00 14.86 99 LYS A CA 1
ATOM 768 C C . LYS A 1 111 ? -4.835 46.145 51.229 1.00 14.07 99 LYS A C 1
ATOM 769 O O . LYS A 1 111 ? -5.551 47.116 51.504 1.00 15.67 99 LYS A O 1
ATOM 775 N N . LYS A 1 112 ? -4.138 46.058 50.088 1.00 14.74 100 LYS A N 1
ATOM 776 C CA . LYS A 1 112 ? -4.086 47.171 49.126 1.00 15.85 100 LYS A CA 1
ATOM 777 C C . LYS A 1 112 ? -5.462 47.598 48.649 1.00 16.30 100 LYS A C 1
ATOM 778 O O . LYS A 1 112 ? -5.644 48.747 48.274 1.00 17.71 100 LYS A O 1
ATOM 781 N N . TYR A 1 113 ? -6.417 46.672 48.648 1.00 15.33 101 TYR A N 1
ATOM 782 C CA . TYR A 1 113 ? -7.736 46.879 48.067 1.00 15.21 101 TYR A CA 1
ATOM 783 C C . TYR A 1 113 ? -8.820 47.168 49.084 1.00 14.46 101 TYR A C 1
ATOM 784 O O . TYR A 1 113 ? -9.988 47.202 48.727 1.00 16.20 101 TYR A O 1
ATOM 793 N N . ALA A 1 114 ? -8.433 47.389 50.328 1.00 13.41 102 ALA A N 1
ATOM 794 C CA . ALA A 1 114 ? -9.395 47.402 51.433 1.00 13.46 102 ALA A CA 1
ATOM 795 C C . ALA A 1 114 ? -9.648 48.798 52.041 1.00 13.80 102 ALA A C 1
ATOM 796 O O . ALA A 1 114 ? -10.206 48.902 53.126 1.00 17.35 102 ALA A O 1
ATOM 798 N N . VAL A 1 115 ? -9.307 49.873 51.342 1.00 13.32 103 VAL A N 1
ATOM 799 C CA . VAL A 1 115 ? -9.441 51.233 51.925 1.00 15.73 103 VAL A CA 1
ATOM 800 C C . VAL A 1 115 ? -10.829 51.485 52.497 1.00 14.73 103 VAL A C 1
ATOM 801 O O . VAL A 1 115 ? -10.952 52.132 53.554 1.00 17.61 103 VAL A O 1
ATOM 805 N N . PHE A 1 116 ? -11.878 51.060 51.779 1.00 12.68 104 PHE A N 1
ATOM 806 C CA . PHE A 1 116 ? -13.265 51.328 52.200 1.00 13.24 104 PHE A CA 1
ATOM 807 C C . PHE A 1 116 ? -14.104 50.086 52.473 1.00 13.46 104 PHE A C 1
ATOM 808 O O . PHE A 1 116 ? -15.246 50.214 52.916 1.00 15.15 104 PHE A O 1
ATOM 816 N N . SER A 1 117 ? -13.539 48.892 52.275 1.00 12.15 105 SER A N 1
ATOM 817 C CA . SER A 1 117 ? -14.243 47.646 52.477 1.00 12.38 105 SER A CA 1
ATOM 818 C C . SER A 1 117 ? -14.505 47.370 53.963 1.00 10.31 105 SER A C 1
ATOM 819 O O . SER A 1 117 ? -13.694 47.722 54.809 1.00 11.46 105 SER A O 1
ATOM 822 N N . LYS A 1 118 ? -15.597 46.668 54.253 1.00 10.85 106 LYS A N 1
ATOM 823 C CA . LYS A 1 118 ? -16.001 46.366 55.614 1.00 11.34 106 LYS A CA 1
ATOM 824 C C . LYS A 1 118 ? -15.260 45.127 56.119 1.00 10.81 106 LYS A C 1
ATOM 825 O O . LYS A 1 118 ? -15.859 44.077 56.393 1.00 11.32 106 LYS A O 1
ATOM 831 N N . VAL A 1 119 ? -13.939 45.284 56.227 1.00 11.21 107 VAL A N 1
ATOM 832 C CA . VAL A 1 119 ? -13.053 44.228 56.716 1.00 10.84 107 VAL A CA 1
ATOM 833 C C . VAL A 1 119 ? -11.930 44.821 57.531 1.00 10.79 107 VAL A C 1
ATOM 834 O O . VAL A 1 119 ? -11.573 45.978 57.361 1.00 11.62 107 VAL A O 1
ATOM 838 N N . THR A 1 120 ? -11.391 43.999 58.419 1.00 10.37 108 THR A N 1
ATOM 839 C CA . THR A 1 120 ? -10.178 44.245 59.146 1.00 10.99 108 THR A CA 1
ATOM 840 C C . THR A 1 120 ? -9.273 43.035 58.950 1.00 10.17 108 THR A C 1
ATOM 841 O O . THR A 1 120 ? -9.666 41.909 59.240 1.00 10.48 108 THR A O 1
ATOM 845 N N . ILE A 1 121 ? -8.080 43.298 58.432 1.00 11.08 109 ILE A N 1
ATOM 846 C CA . ILE A 1 121 ? -7.091 42.264 58.091 1.00 9.92 109 ILE A CA 1
ATOM 847 C C . ILE A 1 121 ? -5.890 42.472 58.976 1.00 10.87 109 ILE A C 1
ATOM 848 O O . ILE A 1 121 ? -5.360 43.586 59.036 1.00 13.46 109 ILE A O 1
ATOM 853 N N . ALA A 1 122 ? -5.469 41.438 59.690 1.00 10.87 110 ALA A N 1
ATOM 854 C CA . ALA A 1 122 ? -4.350 41.583 60.621 1.00 11.06 110 ALA A CA 1
ATOM 855 C C . ALA A 1 122 ? -3.601 40.274 60.826 1.00 11.08 110 ALA A C 1
ATOM 856 O O . ALA A 1 122 ? -4.199 39.194 60.770 1.00 11.95 110 ALA A O 1
ATOM 858 N N . PRO A 1 123 ? -2.314 40.375 61.186 1.00 11.38 111 PRO A N 1
ATOM 859 C CA . PRO A 1 123 ? -1.623 39.179 61.680 1.00 11.71 111 PRO A CA 1
ATOM 860 C C . PRO A 1 123 ? -2.182 38.745 63.039 1.00 12.75 111 PRO A C 1
ATOM 861 O O . PRO A 1 123 ? -2.738 39.566 63.766 1.00 14.39 111 PRO A O 1
ATOM 865 N N . ASP A 1 124 ? -2.042 37.471 63.374 1.00 12.03 112 ASP A N 1
ATOM 866 C CA . ASP A 1 124 ? -2.417 36.947 64.675 1.00 12.69 112 ASP A CA 1
ATOM 867 C C . ASP A 1 124 ? -1.199 36.236 65.215 1.00 14.28 112 ASP A C 1
ATOM 868 O O . ASP A 1 124 ? -0.826 35.177 64.702 1.00 15.65 112 ASP A O 1
ATOM 873 N N . ASP A 1 125 ? -0.518 36.852 66.174 1.00 16.29 113 ASP A N 1
ATOM 874 C CA . ASP A 1 125 ? 0.591 36.204 66.878 1.00 16.86 113 ASP A CA 1
ATOM 875 C C . ASP A 1 125 ? 0.260 35.876 68.326 1.00 17.01 113 ASP A C 1
ATOM 876 O O . ASP A 1 125 ? 1.156 35.554 69.103 1.00 20.83 113 ASP A O 1
ATOM 881 N N . GLU A 1 126 ? -1.022 35.924 68.666 1.00 14.50 114 GLU A N 1
ATOM 882 C CA . GLU A 1 126 ? -1.497 35.505 69.980 1.00 16.44 114 GLU A CA 1
ATOM 883 C C . GLU A 1 126 ? -1.751 34.008 70.039 1.00 16.36 114 GLU A C 1
ATOM 884 O O . GLU A 1 126 ? -1.362 33.336 70.994 1.00 16.97 114 GLU A O 1
ATOM 886 N N . ARG A 1 127 ? -2.419 33.484 69.019 1.00 14.40 115 ARG A N 1
ATOM 887 C CA . ARG A 1 127 ? -2.678 32.054 68.967 1.00 13.24 115 ARG A CA 1
ATOM 888 C C . ARG A 1 127 ? -1.391 31.330 68.601 1.00 13.58 115 ARG A C 1
ATOM 889 O O . ARG A 1 127 ? -0.463 31.919 68.057 1.00 15.77 115 ARG A O 1
ATOM 897 N N . VAL A 1 128 ? -1.364 30.055 68.942 1.00 12.28 116 VAL A N 1
ATOM 898 C CA . VAL A 1 128 ? -0.208 29.193 68.781 1.00 12.79 116 VAL A CA 1
ATOM 899 C C . VAL A 1 128 ? -0.565 28.135 67.725 1.00 10.61 116 VAL A C 1
ATOM 900 O O . VAL A 1 128 ? -1.687 27.627 67.720 1.00 11.46 116 VAL A O 1
ATOM 904 N N . LEU A 1 129 ? 0.392 27.800 66.858 1.00 10.23 117 LEU A N 1
ATOM 905 C CA . LEU A 1 129 ? 0.230 26.753 65.849 1.00 9.79 117 LEU A CA 1
ATOM 906 C C . LEU A 1 129 ? 1.039 25.521 66.247 1.00 9.17 117 LEU A C 1
ATOM 907 O O . LEU A 1 129 ? 2.254 25.623 66.419 1.00 11.59 117 LEU A O 1
ATOM 912 N N . LEU A 1 130 ? 0.357 24.391 66.406 1.00 9.78 118 LEU A N 1
ATOM 913 C CA . LEU A 1 130 ? 0.988 23.128 66.729 1.00 10.16 118 LEU A CA 1
ATOM 914 C C . LEU A 1 130 ? 0.618 22.070 65.705 1.00 9.94 118 LEU A C 1
ATOM 915 O O . LEU A 1 130 ? -0.406 22.190 65.022 1.00 10.46 118 LEU A O 1
ATOM 920 N N . GLY A 1 131 ? 1.463 21.060 65.605 1.00 10.10 119 GLY A N 1
ATOM 921 C CA . GLY A 1 131 ? 1.186 19.902 64.776 1.00 8.86 119 GLY A CA 1
ATOM 922 C C . GLY A 1 131 ? 1.239 18.638 65.606 1.00 9.07 119 GLY A C 1
ATOM 923 O O . GLY A 1 131 ? 2.024 18.555 66.548 1.00 10.41 119 GLY A O 1
ATOM 924 N N . VAL A 1 132 ? 0.396 17.671 65.264 1.00 8.76 120 VAL A N 1
ATOM 925 C CA . VAL A 1 132 ? 0.451 16.351 65.865 1.00 10.08 120 VAL A CA 1
ATOM 926 C C . VAL A 1 132 ? 0.437 15.336 64.737 1.00 8.77 120 VAL A C 1
ATOM 927 O O . VAL A 1 132 ? -0.434 15.376 63.863 1.00 10.35 120 VAL A O 1
ATOM 931 N N . ALA A 1 133 ? 1.421 14.444 64.726 1.00 9.05 121 ALA A N 1
ATOM 932 C CA . ALA A 1 133 ? 1.572 13.492 63.657 1.00 9.43 121 ALA A CA 1
ATOM 933 C C . ALA A 1 133 ? 2.203 12.219 64.161 1.00 9.73 121 ALA A C 1
ATOM 934 O O . ALA A 1 133 ? 2.551 12.098 65.340 1.00 11.59 121 ALA A O 1
ATOM 936 N N . GLY A 1 134 ? 2.326 11.261 63.257 1.00 9.78 122 GLY A N 1
ATOM 937 C CA . GLY A 1 134 ? 2.988 9.994 63.562 1.00 9.93 122 GLY A CA 1
ATOM 938 C C . GLY A 1 134 ? 2.093 8.926 64.135 1.00 11.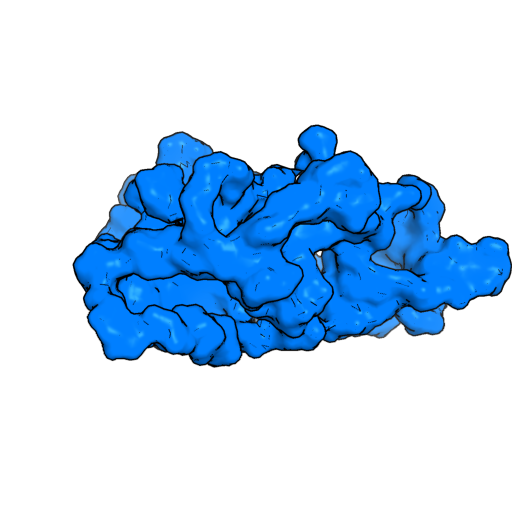21 122 GLY A C 1
ATOM 939 O O . GLY A 1 134 ? 0.876 9.055 64.182 1.00 12.83 122 GLY A O 1
ATOM 940 N N . PHE A 1 135 ? 2.739 7.874 64.620 1.00 12.17 123 PHE A N 1
ATOM 941 C CA . PHE A 1 135 ? 2.073 6.672 65.073 1.00 13.18 123 PHE A CA 1
ATOM 942 C C . PHE A 1 135 ? 1.055 6.950 66.161 1.00 13.69 123 PHE A C 1
ATOM 943 O O . PHE A 1 135 ? 1.372 7.523 67.210 1.00 15.06 123 PHE A O 1
ATOM 951 N N . GLN A 1 136 ? -0.185 6.552 65.884 1.00 13.66 124 GLN A N 1
ATOM 952 C CA . GLN A 1 136 ? -1.301 6.672 66.825 1.00 16.28 124 GLN A CA 1
ATOM 953 C C . GLN A 1 136 ? -1.587 8.109 67.277 1.00 14.67 124 GLN A C 1
ATOM 954 O O . GLN A 1 136 ? -2.097 8.349 68.345 1.00 16.22 124 GLN A O 1
ATOM 964 N N . ALA A 1 137 ? -1.348 9.072 66.382 1.00 13.88 125 ALA A N 1
ATOM 965 C CA . ALA A 1 137 ? -1.656 10.472 66.676 1.00 14.61 125 ALA A CA 1
ATOM 966 C C . ALA A 1 137 ? -3.118 10.633 67.090 1.00 13.39 125 ALA A C 1
ATOM 967 O O . ALA A 1 137 ? -3.431 11.332 68.051 1.00 14.40 125 ALA A O 1
ATOM 969 N N . ARG A 1 138 ? -4.024 10.006 66.338 1.00 12.99 126 ARG A N 1
ATOM 970 C CA . ARG A 1 138 ? -5.435 10.122 66.626 1.00 13.66 126 ARG A CA 1
ATOM 971 C C . ARG A 1 138 ? -5.785 9.616 68.023 1.00 13.99 126 ARG A C 1
ATOM 972 O O . ARG A 1 138 ? -6.435 10.317 68.808 1.00 14.23 126 ARG A O 1
ATOM 980 N N . ALA A 1 139 ? -5.351 8.400 68.354 1.00 14.73 127 ALA A N 1
ATOM 981 C CA . ALA A 1 139 ? -5.639 7.845 69.678 1.00 16.54 127 ALA A CA 1
ATOM 982 C C . ALA A 1 139 ? -5.051 8.706 70.790 1.00 16.51 127 ALA A C 1
ATOM 983 O O . ALA A 1 139 ? -5.685 8.924 71.818 1.00 17.97 127 ALA A O 1
ATOM 985 N N . ALA A 1 140 ? -3.855 9.243 70.574 1.00 16.24 128 ALA A N 1
ATOM 986 C CA . ALA A 1 140 ? -3.233 10.126 71.560 1.00 17.31 128 ALA A CA 1
ATOM 987 C C . ALA A 1 140 ? -4.047 11.393 71.780 1.00 17.74 128 ALA A C 1
ATOM 988 O O . ALA A 1 140 ? -4.194 11.856 72.909 1.00 20.42 128 ALA A O 1
ATOM 990 N N . LEU A 1 141 ? -4.572 11.969 70.700 1.00 17.74 129 LEU A N 1
ATOM 991 C CA . LEU A 1 141 ? -5.334 13.206 70.801 1.00 18.44 129 LEU A CA 1
ATOM 992 C C . LEU A 1 141 ? -6.750 13.008 71.264 1.00 18.94 129 LEU A C 1
ATOM 993 O O . LEU A 1 141 ? -7.349 13.926 71.821 1.00 19.40 129 LEU A O 1
ATOM 998 N N . ALA A 1 142 ? -7.304 11.829 71.004 1.00 17.47 130 ALA A N 1
ATOM 999 C CA . ALA A 1 142 ? -8.679 11.554 71.362 1.00 19.52 130 ALA A CA 1
ATOM 1000 C C . ALA A 1 142 ? -8.876 11.629 72.871 1.00 22.09 130 ALA A C 1
ATOM 1001 O O . ALA A 1 142 ? -9.994 11.826 73.316 1.00 25.70 130 ALA A O 1
ATOM 1003 N N . ASN A 1 143 ? -7.789 11.449 73.629 1.00 24.06 131 ASN A N 1
ATOM 1004 C CA . ASN A 1 143 ? -7.777 11.635 75.085 1.00 26.15 131 ASN A CA 1
ATOM 1005 C C . ASN A 1 143 ? -7.794 13.099 75.516 1.00 25.24 131 ASN A C 1
ATOM 1006 O O . ASN A 1 143 ? -8.070 13.380 76.673 1.00 27.99 131 ASN A O 1
ATOM 1011 N N . LEU A 1 144 ? -7.465 14.031 74.621 1.00 23.38 132 LEU A N 1
ATOM 1012 C CA . LEU A 1 144 ? -7.265 15.432 74.998 1.00 23.08 132 LEU A CA 1
ATOM 1013 C C . LEU A 1 144 ? -8.311 16.429 74.465 1.00 23.24 132 LEU A C 1
ATOM 1014 O O . LEU A 1 144 ? -8.336 17.583 74.915 1.00 23.43 132 LEU A O 1
ATOM 1019 N N . PHE A 1 145 ? -9.145 15.997 73.523 1.00 20.73 133 PHE A N 1
ATOM 1020 C CA . PHE A 1 145 ? -10.246 16.793 72.976 1.00 21.93 133 PHE A CA 1
ATOM 1021 C C . PHE A 1 145 ? -11.489 15.933 72.883 1.00 23.39 133 PHE A C 1
ATOM 1022 O O . PHE A 1 145 ? -11.386 14.728 72.680 1.00 25.02 133 PHE A O 1
ATOM 1030 N N . SER A 1 146 ? -12.665 16.546 73.001 1.00 25.29 134 SER A N 1
ATOM 1031 C CA . SER A 1 146 ? -13.905 15.764 72.976 1.00 26.62 134 SER A CA 1
ATOM 1032 C C . SER A 1 146 ? -14.174 15.192 71.583 1.00 24.06 134 SER A C 1
ATOM 1033 O O . SER A 1 146 ? -14.592 14.043 71.455 1.00 25.35 134 SER A O 1
ATOM 1036 N N . GLU A 1 147 ? -13.913 15.994 70.550 1.00 20.89 135 GLU A N 1
ATOM 1037 C CA . GLU A 1 147 ? -14.148 15.599 69.174 1.00 19.11 135 GLU A CA 1
ATOM 1038 C C . GLU A 1 147 ? -12.916 15.952 68.351 1.00 16.03 135 GLU A C 1
ATOM 1039 O O . GLU A 1 147 ? -12.326 17.002 68.538 1.00 16.92 135 GLU A O 1
ATOM 1045 N N . LEU A 1 148 ? -12.532 15.040 67.472 1.00 14.65 136 LEU A N 1
ATOM 1046 C CA . LEU A 1 148 ? -11.439 15.267 66.530 1.00 13.44 136 LEU A CA 1
ATOM 1047 C C . LEU A 1 148 ? -11.992 15.391 65.116 1.00 13.20 136 LEU A C 1
ATOM 1048 O O . LEU A 1 148 ? -13.000 14.777 64.787 1.00 14.36 136 LEU A O 1
ATOM 1053 N N . PRO A 1 149 ? -11.316 16.163 64.249 1.00 12.52 137 PRO A N 1
ATOM 1054 C CA . PRO A 1 149 ? -11.710 16.217 62.870 1.00 11.22 137 PRO A CA 1
ATOM 1055 C C . PRO A 1 149 ? -11.317 14.920 62.148 1.00 11.96 137 PRO A C 1
ATOM 1056 O O . PRO A 1 149 ? -10.564 14.102 62.695 1.00 12.85 137 PRO A O 1
ATOM 1060 N N . SER A 1 150 ? -11.829 14.755 60.938 1.00 12.61 138 SER A N 1
ATOM 1061 C CA . SER A 1 150 ? -11.703 13.523 60.176 1.00 12.22 138 SER A CA 1
ATOM 1062 C C . SER A 1 150 ? -11.984 13.859 58.724 1.00 12.42 138 SER A C 1
ATOM 1063 O O . SER A 1 150 ? -12.307 14.999 58.397 1.00 11.94 138 SER A O 1
ATOM 1066 N N A LYS A 1 151 ? -11.897 12.873 57.837 0.50 14.00 139 LYS A N 1
ATOM 1067 N N B LYS A 1 151 ? -11.904 12.859 57.857 0.50 13.25 139 LYS A N 1
ATOM 1068 C CA A LYS A 1 151 ? -12.176 13.130 56.416 0.50 14.74 139 LYS A CA 1
ATOM 1069 C CA B LYS A 1 151 ? -12.199 13.074 56.444 0.50 15.09 139 LYS A CA 1
ATOM 1070 C C A LYS A 1 151 ? -13.592 13.683 56.225 0.50 14.68 139 LYS A C 1
ATOM 1071 C C B LYS A 1 151 ? -13.580 13.695 56.254 0.50 14.71 139 LYS A C 1
ATOM 1072 O O A LYS A 1 151 ? -13.806 14.488 55.336 0.50 15.40 139 LYS A O 1
ATOM 1073 O O B LYS A 1 151 ? -13.760 14.541 55.397 0.50 15.07 139 LYS A O 1
ATOM 1084 N N . GLU A 1 152 ? -14.529 13.271 57.087 1.00 13.97 140 GLU A N 1
ATOM 1085 C CA . GLU A 1 152 ? -15.929 13.686 56.989 1.00 15.87 140 GLU A CA 1
ATOM 1086 C C . GLU A 1 152 ? -16.240 15.036 57.623 1.00 15.84 140 GLU A C 1
ATOM 1087 O O . GLU A 1 152 ? -17.264 15.640 57.320 1.00 17.38 140 GLU A O 1
ATOM 1093 N N . LYS A 1 153 ? -15.333 15.518 58.468 1.00 14.40 141 LYS A N 1
ATOM 1094 C CA . LYS A 1 153 ? -15.497 16.791 59.147 1.00 13.07 141 LYS A CA 1
ATOM 1095 C C . LYS A 1 153 ? -14.095 17.333 59.417 1.00 11.94 141 LYS A C 1
ATOM 1096 O O . LYS A 1 153 ? -13.493 17.028 60.448 1.00 11.51 141 LYS A O 1
ATOM 1102 N N . GLN A 1 154 ? -13.579 18.110 58.476 1.00 10.63 142 GLN A N 1
ATOM 1103 C CA . GLN A 1 154 ? -12.142 18.367 58.409 1.00 10.71 142 GLN A CA 1
ATOM 1104 C C . GLN A 1 154 ? -11.643 19.504 59.297 1.00 10.10 142 GLN A C 1
ATOM 1105 O O . GLN A 1 154 ? -10.434 19.609 59.512 1.00 10.40 142 GLN A O 1
ATOM 1111 N N . VAL A 1 155 ? -12.576 20.282 59.850 1.00 9.75 143 VAL A N 1
ATOM 1112 C CA . VAL A 1 155 ? -12.291 21.298 60.850 1.00 10.47 143 VAL A CA 1
ATOM 1113 C C . VAL A 1 155 ? -13.271 21.109 61.991 1.00 10.73 143 VAL A C 1
ATOM 1114 O O . VAL A 1 155 ? -14.484 20.980 61.773 1.00 12.88 143 VAL A O 1
ATOM 1118 N N . VAL A 1 156 ? -12.724 21.036 63.200 1.00 11.70 144 VAL A N 1
ATOM 1119 C CA . VAL A 1 156 ? -13.508 20.991 64.432 1.00 12.33 144 VAL A CA 1
ATOM 1120 C C . VAL A 1 156 ? -13.023 22.087 65.358 1.00 12.30 144 VAL A C 1
ATOM 1121 O O . VAL A 1 156 ? -11.825 22.353 65.430 1.00 13.64 144 VAL A O 1
ATOM 1125 N N . LYS A 1 157 ? -13.952 22.707 66.075 1.00 12.88 145 LYS A N 1
ATOM 1126 C CA . LYS A 1 157 ? -13.635 23.771 67.012 1.00 14.64 145 LYS A CA 1
ATOM 1127 C C . LYS A 1 157 ? -14.112 23.384 68.409 1.00 16.00 145 LYS A C 1
ATOM 1128 O O . LYS A 1 157 ? -15.200 22.822 68.566 1.00 18.08 145 LYS A O 1
ATOM 1134 N N . GLU A 1 158 ? -13.283 23.662 69.408 1.00 17.28 146 GLU A N 1
ATOM 1135 C CA . GLU A 1 158 ? -13.639 23.429 70.803 1.00 20.33 146 GLU A CA 1
ATOM 1136 C C . GLU A 1 158 ? -13.011 24.571 71.584 1.00 19.53 146 GLU A C 1
ATOM 1137 O O . GLU A 1 158 ? -11.789 24.674 71.656 1.00 18.66 146 GLU A O 1
ATOM 1143 N N . GLY A 1 159 ? -13.838 25.450 72.140 1.00 22.57 147 GLY A N 1
ATOM 1144 C CA . GLY A 1 159 ? -13.334 26.631 72.833 1.00 22.50 147 GLY A CA 1
ATOM 1145 C C . GLY A 1 159 ? -12.362 27.444 71.995 1.00 21.29 147 GLY A C 1
ATOM 1146 O O . GLY A 1 159 ? -12.671 27.845 70.871 1.00 22.62 147 GLY A O 1
ATOM 1147 N N . ALA A 1 160 ? -11.169 27.648 72.537 1.00 20.47 148 ALA A N 1
ATOM 1148 C CA . ALA A 1 160 ? -10.133 28.440 71.887 1.00 18.51 148 ALA A CA 1
ATOM 1149 C C . ALA A 1 160 ? -9.395 27.696 70.774 1.00 16.50 148 ALA A C 1
ATOM 1150 O O . ALA A 1 160 ? -8.540 28.288 70.124 1.00 17.88 148 ALA A O 1
ATOM 1152 N N . THR A 1 161 ? -9.725 26.425 70.572 1.00 14.84 149 THR A N 1
ATOM 1153 C CA . THR A 1 161 ? -8.977 25.572 69.660 1.00 12.78 149 THR A CA 1
ATOM 1154 C C . THR A 1 161 ? -9.723 25.324 68.364 1.00 12.16 149 THR A C 1
ATOM 1155 O O . THR A 1 161 ? -10.922 25.020 68.361 1.00 13.73 149 THR A O 1
ATOM 1159 N N . THR A 1 162 ? -8.972 25.364 67.265 1.00 11.85 150 THR A N 1
ATOM 1160 C CA . THR A 1 162 ? -9.449 24.901 65.978 1.00 11.26 150 THR A CA 1
ATOM 1161 C C . THR A 1 162 ? -8.516 23.757 65.565 1.00 11.77 150 THR A C 1
ATOM 1162 O O . THR A 1 162 ? -7.296 23.916 65.610 1.00 12.16 150 THR A O 1
ATOM 1166 N N . LEU A 1 163 ? -9.095 22.620 65.202 1.00 11.39 151 LEU A N 1
ATOM 1167 C CA . LEU A 1 163 ? -8.346 21.454 64.767 1.00 10.40 151 LEU A CA 1
ATOM 1168 C C . LEU A 1 163 ? -8.589 21.198 63.290 1.00 9.85 151 LEU A C 1
ATOM 1169 O O . LEU A 1 163 ? -9.747 21.106 62.888 1.00 10.33 151 LEU A O 1
ATOM 1174 N N . LEU A 1 164 ? -7.508 21.072 62.513 1.00 8.95 152 LEU A N 1
ATOM 1175 C CA . LEU A 1 164 ? -7.561 20.797 61.079 1.00 8.86 152 LEU A CA 1
ATOM 1176 C C . LEU A 1 164 ? -7.026 19.386 60.801 1.00 9.19 152 LEU A C 1
ATOM 1177 O O . LEU A 1 164 ? -5.934 19.043 61.218 1.00 10.82 152 LEU A O 1
ATOM 1182 N N . TRP A 1 165 ? -7.800 18.605 60.070 1.00 9.47 153 TRP A N 1
ATOM 1183 C CA . TRP A 1 165 ? -7.415 17.243 59.691 1.00 9.36 153 TRP A CA 1
ATOM 1184 C C . TRP A 1 165 ? -6.716 17.223 58.346 1.00 8.81 153 TRP A C 1
ATOM 1185 O O . TRP A 1 165 ? -7.174 17.873 57.393 1.00 9.77 153 TRP A O 1
ATOM 1196 N N . PHE A 1 166 ? -5.650 16.429 58.275 1.00 9.90 154 PHE A N 1
ATOM 1197 C CA . PHE A 1 166 ? -4.922 16.153 57.060 1.00 10.18 154 PHE A CA 1
ATOM 1198 C C . PHE A 1 166 ? -4.816 14.642 56.868 1.00 10.28 154 PHE A C 1
ATOM 1199 O O . PHE A 1 166 ? -4.502 13.903 57.788 1.00 10.61 154 PHE A O 1
ATOM 1207 N N . GLU A 1 167 ? -5.050 14.214 55.641 1.00 11.51 155 GLU A N 1
ATOM 1208 C CA . GLU A 1 167 ? -4.901 12.832 55.251 1.00 13.53 155 GLU A CA 1
ATOM 1209 C C . GLU A 1 167 ? -3.459 12.457 54.929 1.00 12.25 155 GLU A C 1
ATOM 1210 O O . GLU A 1 167 ? -3.048 11.312 55.134 1.00 13.24 155 GLU A O 1
ATOM 1216 N N . HIS A 1 168 ? -2.703 13.417 54.383 1.00 11.17 156 HIS A N 1
ATOM 1217 C CA . HIS A 1 168 ? -1.455 13.157 53.668 1.00 11.14 156 HIS A CA 1
ATOM 1218 C C . HIS A 1 168 ? -0.253 13.795 54.363 1.00 10.57 156 HIS A C 1
ATOM 1219 O O . HIS A 1 168 ? -0.372 14.874 54.911 1.00 10.65 156 HIS A O 1
ATOM 1226 N N . PRO A 1 169 ? 0.913 13.147 54.314 1.00 10.46 157 PRO A N 1
ATOM 1227 C CA . PRO A 1 169 ? 1.158 11.852 53.684 1.00 11.00 157 PRO A CA 1
ATOM 1228 C C . PRO A 1 169 ? 0.620 10.682 54.496 1.00 11.49 157 PRO A C 1
ATOM 1229 O O . PRO A 1 169 ? 0.499 9.570 53.977 1.00 14.66 157 PRO A O 1
ATOM 1233 N N . ALA A 1 170 ? 0.358 10.943 55.772 1.00 11.00 158 ALA A N 1
ATOM 1234 C CA . ALA A 1 170 ? -0.367 10.068 56.661 1.00 11.57 158 ALA A CA 1
ATOM 1235 C C . ALA A 1 170 ? -1.184 10.989 57.575 1.00 10.10 158 ALA A C 1
ATOM 1236 O O . ALA A 1 170 ? -0.975 12.204 57.594 1.00 9.65 158 ALA A O 1
ATOM 1238 N N . GLU A 1 171 ? -2.108 10.428 58.333 1.00 10.37 159 GLU A N 1
ATOM 1239 C CA . GLU A 1 171 ? -2.988 11.259 59.138 1.00 10.06 159 GLU A CA 1
ATOM 1240 C C . GLU A 1 171 ? -2.188 12.153 60.071 1.00 9.43 159 GLU A C 1
ATOM 1241 O O . GLU A 1 171 ? -1.280 11.700 60.770 1.00 10.10 159 GLU A O 1
ATOM 1247 N N . ARG A 1 172 ? -2.581 13.417 60.127 1.00 8.81 160 ARG A N 1
ATOM 1248 C CA . ARG A 1 172 ? -2.005 14.367 61.045 1.00 8.99 160 ARG A CA 1
ATOM 1249 C C . ARG A 1 172 ? -2.978 15.503 61.291 1.00 9.44 160 ARG A C 1
ATOM 1250 O O . ARG A 1 172 ? -3.989 15.629 60.573 1.00 9.41 160 ARG A O 1
ATOM 1258 N N . PHE A 1 173 ? -2.683 16.296 62.327 1.00 8.84 161 PHE A N 1
ATOM 1259 C CA . PHE A 1 173 ? -3.580 17.337 62.806 1.00 8.56 161 PHE A CA 1
ATOM 1260 C C . PHE A 1 173 ? -2.824 18.616 63.001 1.00 8.52 161 PHE A C 1
ATOM 1261 O O . PHE A 1 173 ? -1.760 18.609 63.606 1.00 9.62 161 PHE A O 1
ATOM 1269 N N . LEU A 1 174 ? -3.396 19.717 62.538 1.00 9.06 162 LEU A N 1
ATOM 1270 C CA . LEU A 1 174 ? -2.865 21.045 62.833 1.00 9.12 162 LEU A CA 1
ATOM 1271 C C . LEU A 1 174 ? -3.801 21.686 63.855 1.00 9.01 162 LEU A C 1
ATOM 1272 O O . LEU A 1 174 ? -5.018 21.697 63.680 1.00 10.62 162 LEU A O 1
ATOM 1277 N N . ILE A 1 175 ? -3.218 22.143 64.955 1.00 9.70 163 ILE A N 1
ATOM 1278 C CA . ILE A 1 175 ? -3.939 22.750 66.048 1.00 9.97 163 ILE A CA 1
ATOM 1279 C C . ILE A 1 175 ? -3.651 24.256 66.105 1.00 10.15 163 ILE A C 1
ATOM 1280 O O . ILE A 1 175 ? -2.508 24.653 66.177 1.00 10.87 163 ILE A O 1
ATOM 1285 N N . VAL A 1 176 ? -4.718 25.058 66.118 1.00 9.86 164 VAL A N 1
ATOM 1286 C CA . VAL A 1 176 ? -4.649 26.502 66.274 1.00 9.88 164 VAL A CA 1
ATOM 1287 C C . VAL A 1 176 ? -5.292 26.809 67.610 1.00 9.71 164 VAL A C 1
ATOM 1288 O O . VAL A 1 176 ? -6.478 26.544 67.786 1.00 11.82 164 VAL A O 1
ATOM 1292 N N . THR A 1 177 ? -4.511 27.280 68.574 1.00 11.10 165 THR A N 1
ATOM 1293 C CA . THR A 1 177 ? -5.026 27.337 69.919 1.00 11.84 165 THR A CA 1
ATOM 1294 C C . THR A 1 177 ? -4.388 28.445 70.732 1.00 12.00 165 THR A C 1
ATOM 1295 O O . THR A 1 177 ? -3.637 29.265 70.209 1.00 12.59 165 THR A O 1
ATOM 1299 N N . ASP A 1 178 ? -4.773 28.533 71.999 1.00 12.74 166 ASP A N 1
ATOM 1300 C CA . ASP A 1 178 ? -4.188 29.556 72.878 1.00 13.29 166 ASP A CA 1
ATOM 1301 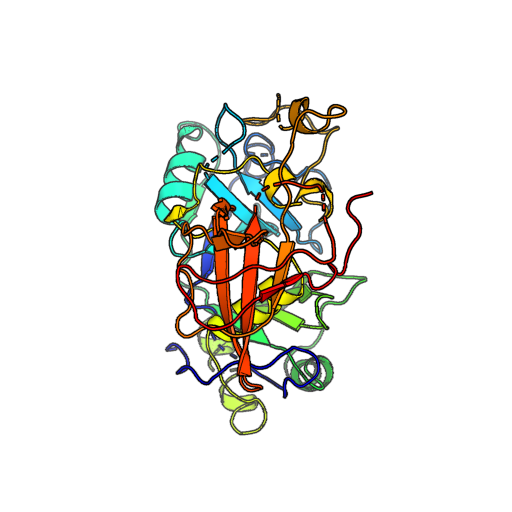C C . ASP A 1 178 ? -3.010 28.976 73.655 1.00 13.31 166 ASP A C 1
ATOM 1302 O O . ASP A 1 178 ? -2.751 27.773 73.620 1.00 13.76 166 ASP A O 1
ATOM 1307 N N . GLU A 1 179 ? -2.252 29.856 74.302 1.00 14.86 167 GLU A N 1
ATOM 1308 C CA . GLU A 1 179 ? -1.079 29.413 75.048 1.00 15.62 167 GLU A CA 1
ATOM 1309 C C . GLU A 1 179 ? -1.429 28.412 76.130 1.00 15.37 167 GLU A C 1
ATOM 1310 O O . GLU A 1 179 ? -0.686 27.449 76.348 1.00 15.49 167 GLU A O 1
ATOM 1316 N N . ALA A 1 180 ? -2.517 28.644 76.851 1.00 15.46 168 ALA A N 1
ATOM 1317 C CA . ALA A 1 180 ? -2.906 27.724 77.912 1.00 17.01 168 ALA A CA 1
ATOM 1318 C C . ALA A 1 180 ? -3.129 26.311 77.395 1.00 14.43 168 ALA A C 1
ATOM 1319 O O . ALA A 1 180 ? -2.703 25.335 78.026 1.00 16.25 168 ALA A O 1
ATOM 1321 N N . THR A 1 181 ? -3.817 26.189 76.262 1.00 14.24 169 THR A N 1
ATOM 1322 C CA . THR A 1 181 ? -4.078 24.864 75.727 1.00 13.36 169 THR A CA 1
ATOM 1323 C C . THR A 1 181 ? -2.794 24.237 75.172 1.00 13.49 169 THR A C 1
ATOM 1324 O O . THR A 1 181 ? -2.585 23.021 75.300 1.00 14.10 169 THR A O 1
ATOM 1328 N N . ALA A 1 182 ? -1.924 25.051 74.581 1.00 12.46 170 ALA A N 1
ATOM 1329 C CA . ALA A 1 182 ? -0.647 24.546 74.060 1.00 13.25 170 ALA A CA 1
ATOM 1330 C C . ALA A 1 182 ? 0.182 23.979 75.206 1.00 13.39 170 ALA A C 1
ATOM 1331 O O . ALA A 1 182 ? 0.780 22.922 75.084 1.00 13.94 170 ALA A O 1
ATOM 1333 N N . ASN A 1 183 ? 0.188 24.677 76.335 1.00 13.29 171 ASN A N 1
ATOM 1334 C CA . ASN A 1 183 ? 0.904 24.197 77.513 1.00 12.78 171 ASN A CA 1
ATOM 1335 C C . ASN A 1 183 ? 0.295 22.904 78.033 1.00 13.72 171 ASN A C 1
ATOM 1336 O O . ASN A 1 183 ? 1.024 21.983 78.434 1.00 15.59 171 ASN A O 1
ATOM 1349 N N . LEU A 1 185 ? -1.368 20.621 76.324 1.00 15.24 173 LEU A N 1
ATOM 1350 C CA . LEU A 1 185 ? -1.076 19.547 75.394 1.00 15.44 173 LEU A CA 1
ATOM 1351 C C . LEU A 1 185 ? 0.344 19.065 75.561 1.00 14.18 173 LEU A C 1
ATOM 1352 O O . LEU A 1 185 ? 0.595 17.865 75.577 1.00 14.58 173 LEU A O 1
ATOM 1357 N N . THR A 1 186 ? 1.262 20.006 75.703 1.00 12.49 174 THR A N 1
ATOM 1358 C CA . THR A 1 186 ? 2.673 19.686 75.867 1.00 12.22 174 THR A CA 1
ATOM 1359 C C . THR A 1 186 ? 2.883 18.913 77.165 1.00 13.28 174 THR A C 1
ATOM 1360 O O . THR A 1 186 ? 3.569 17.891 77.193 1.00 13.97 174 THR A O 1
ATOM 1364 N N . ASP A 1 187 ? 2.264 19.385 78.240 1.00 11.59 175 ASP A N 1
ATOM 1365 C CA . ASP A 1 187 ? 2.391 18.694 79.531 1.00 12.22 175 ASP A CA 1
ATOM 1366 C C . ASP A 1 187 ? 1.804 17.290 79.487 1.00 12.24 175 ASP A C 1
ATOM 1367 O O . ASP A 1 187 ? 2.379 16.353 80.041 1.00 13.63 175 ASP A O 1
ATOM 1372 N N . LYS A 1 188 ? 0.678 17.126 78.803 1.00 11.12 176 LYS A N 1
ATOM 1373 C CA . LYS A 1 188 ? 0.007 15.836 78.732 1.00 12.50 176 LYS A CA 1
ATOM 1374 C C . LYS A 1 188 ? 0.742 14.821 77.872 1.00 12.46 176 LYS A C 1
ATOM 1375 O O . LYS A 1 188 ? 0.665 13.618 78.122 1.00 14.51 176 LYS A O 1
ATOM 1381 N N . LEU A 1 189 ? 1.447 15.300 76.860 1.00 12.25 177 LEU A N 1
ATOM 1382 C CA . LEU A 1 189 ? 2.124 14.417 75.914 1.00 12.31 177 LEU A CA 1
ATOM 1383 C C . LEU A 1 189 ? 3.619 14.272 76.167 1.00 12.56 177 LEU A C 1
ATOM 1384 O O . LEU A 1 189 ? 4.257 13.439 75.533 1.00 12.95 177 LEU A O 1
ATOM 1389 N N . ARG A 1 190 ? 4.197 15.033 77.100 1.00 12.95 178 ARG A N 1
ATOM 1390 C CA . ARG A 1 190 ? 5.642 14.966 77.354 1.00 13.53 178 ARG A CA 1
ATOM 1391 C C . ARG A 1 190 ? 6.054 13.550 77.740 1.00 12.61 178 ARG A C 1
ATOM 1392 O O . ARG A 1 190 ? 5.415 12.920 78.565 1.00 12.94 178 ARG A O 1
ATOM 1400 N N . GLY A 1 191 ? 7.106 13.046 77.106 1.00 12.16 179 GLY A N 1
ATOM 1401 C CA . GLY A 1 191 ? 7.578 11.710 77.393 1.00 11.72 179 GLY A CA 1
ATOM 1402 C C . GLY A 1 191 ? 6.787 10.613 76.726 1.00 12.43 179 GLY A C 1
ATOM 1403 O O . GLY A 1 191 ? 7.096 9.448 76.909 1.00 14.12 179 GLY A O 1
ATOM 1404 N N . GLU A 1 192 ? 5.781 10.983 75.929 1.00 12.41 180 GLU A N 1
ATOM 1405 C CA . GLU A 1 192 ? 5.015 10.028 75.111 1.00 12.33 180 GLU A CA 1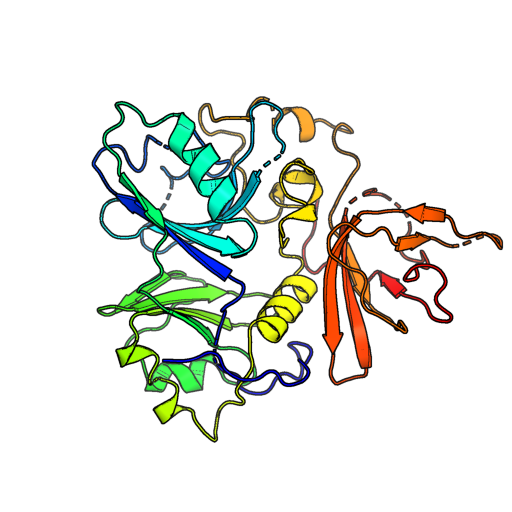
ATOM 1406 C C . GLU A 1 192 ? 5.150 10.411 73.647 1.00 12.35 180 GLU A C 1
ATOM 1407 O O . GLU A 1 192 ? 5.584 9.619 72.838 1.00 14.38 180 GLU A O 1
ATOM 1413 N N . ALA A 1 193 ? 4.840 11.652 73.321 1.00 12.34 181 ALA A N 1
ATOM 1414 C CA . ALA A 1 193 ? 5.113 12.187 71.997 1.00 12.24 181 ALA A CA 1
ATOM 1415 C C . ALA A 1 193 ? 6.535 12.710 71.990 1.00 13.21 181 ALA A C 1
ATOM 1416 O O . ALA A 1 193 ? 6.973 13.338 72.967 1.00 16.05 181 ALA A O 1
ATOM 1418 N N . GLU A 1 194 ? 7.273 12.442 70.922 1.00 11.40 182 GLU A N 1
ATOM 1419 C CA . GLU A 1 194 ? 8.505 13.147 70.685 1.00 11.47 182 GLU A CA 1
ATOM 1420 C C . GLU A 1 194 ? 8.175 14.587 70.343 1.00 11.60 182 GLU A C 1
ATOM 1421 O O . GLU A 1 194 ? 7.120 14.882 69.779 1.00 12.85 182 GLU A O 1
ATOM 1427 N N . LEU A 1 195 ? 9.076 15.486 70.677 1.00 12.95 183 LEU A N 1
ATOM 1428 C CA . LEU A 1 195 ? 8.886 16.892 70.419 1.00 12.79 183 LEU A CA 1
ATOM 1429 C C . LEU A 1 195 ? 9.788 17.310 69.269 1.00 13.65 183 LEU A C 1
ATOM 1430 O O . LEU A 1 195 ? 10.961 16.938 69.207 1.00 16.16 183 LEU A O 1
ATOM 1435 N N . ASN A 1 196 ? 9.242 18.072 68.327 1.00 12.51 184 ASN A N 1
ATOM 1436 C CA . ASN A 1 196 ? 10.056 18.610 67.260 1.00 12.22 184 ASN A CA 1
ATOM 1437 C C . ASN A 1 196 ? 9.517 19.978 66.829 1.00 12.38 184 ASN A C 1
ATOM 1438 O O . ASN A 1 196 ? 8.534 20.467 67.364 1.00 11.82 184 ASN A O 1
ATOM 1443 N N . ASN A 1 197 ? 10.197 20.606 65.895 1.00 13.93 185 ASN A N 1
ATOM 1444 C CA . ASN A 1 197 ? 9.795 21.910 65.411 1.00 12.97 185 ASN A CA 1
ATOM 1445 C C . ASN A 1 197 ? 9.268 21.857 63.971 1.00 11.70 185 ASN A C 1
ATOM 1446 O O . ASN A 1 197 ? 8.873 20.796 63.486 1.00 11.66 185 ASN A O 1
ATOM 1451 N N . SER A 1 198 ? 9.269 23.006 63.311 1.00 10.69 186 SER A N 1
ATOM 1452 C CA . SER A 1 198 ? 8.645 23.154 62.004 1.00 10.84 186 SER A CA 1
ATOM 1453 C C . SER A 1 198 ? 9.246 22.237 60.954 1.00 10.61 186 SER A C 1
ATOM 1454 O O . SER A 1 198 ? 8.575 21.894 59.986 1.00 11.01 186 SER A O 1
ATOM 1457 N N . GLN A 1 199 ? 10.518 21.878 61.094 1.00 10.48 187 GLN A N 1
ATOM 1458 C CA . GLN A 1 199 ? 11.152 21.043 60.068 1.00 10.24 187 GLN A CA 1
ATOM 1459 C C . GLN A 1 199 ? 10.460 19.705 59.873 1.00 10.94 187 GLN A C 1
ATOM 1460 O O . GLN A 1 199 ? 10.489 19.163 58.764 1.00 10.96 187 GLN A O 1
ATOM 1466 N N . GLN A 1 200 ? 9.870 19.147 60.919 1.00 10.14 188 GLN A N 1
ATOM 1467 C CA . GLN A 1 200 ? 9.144 17.892 60.754 1.00 9.73 188 GLN A CA 1
ATOM 1468 C C . GLN A 1 200 ? 7.859 18.079 59.938 1.00 9.23 188 GLN A C 1
ATOM 1469 O O . GLN A 1 200 ? 7.510 17.235 59.123 1.00 9.30 188 GLN A O 1
ATOM 1475 N N . TRP A 1 201 ? 7.141 19.165 60.180 1.00 9.15 189 TRP A N 1
ATOM 1476 C CA . TRP A 1 201 ? 5.928 19.434 59.401 1.00 8.34 189 TRP A CA 1
ATOM 1477 C C . TRP A 1 201 ? 6.314 19.726 57.957 1.00 9.13 189 TRP A C 1
ATOM 1478 O O . TRP A 1 201 ? 5.644 19.321 57.010 1.00 9.37 189 TRP A O 1
ATOM 1489 N N . LEU A 1 202 ? 7.418 20.436 57.787 1.00 9.06 190 LEU A N 1
ATOM 1490 C CA . LEU A 1 202 ? 7.946 20.714 56.466 1.00 9.69 190 LEU A CA 1
ATOM 1491 C C . LEU A 1 202 ? 8.264 19.434 55.722 1.00 9.14 190 LEU A C 1
ATOM 1492 O O . LEU A 1 202 ? 7.913 19.302 54.545 1.00 9.44 190 LEU A O 1
ATOM 1497 N N . ALA A 1 203 ? 8.955 18.514 56.386 1.00 8.81 191 ALA A N 1
ATOM 1498 C CA . ALA A 1 203 ? 9.254 17.226 55.741 1.00 9.02 191 ALA A CA 1
ATOM 1499 C C . ALA A 1 203 ? 7.988 16.513 55.274 1.00 7.59 191 ALA A C 1
ATOM 1500 O O . ALA A 1 203 ? 7.956 15.927 54.188 1.00 9.07 191 ALA A O 1
ATOM 1502 N N . LEU A 1 204 ? 6.942 16.579 56.093 1.00 8.67 192 LEU A N 1
ATOM 1503 C CA . LEU A 1 204 ? 5.672 15.944 55.747 1.00 8.25 192 LEU A CA 1
ATOM 1504 C C . LEU A 1 204 ? 5.009 16.619 54.540 1.00 8.20 192 LEU A C 1
ATOM 1505 O O . LEU A 1 204 ? 4.479 15.946 53.661 1.00 8.57 192 LEU A O 1
ATOM 1510 N N . ASN A 1 205 ? 5.075 17.951 54.468 1.00 8.41 193 ASN A N 1
ATOM 1511 C CA . ASN A 1 205 ? 4.526 18.631 53.306 1.00 8.18 193 ASN A CA 1
ATOM 1512 C C . ASN A 1 205 ? 5.325 18.303 52.038 1.00 8.68 193 ASN A C 1
ATOM 1513 O O . ASN A 1 205 ? 4.754 18.192 50.960 1.00 9.36 193 ASN A O 1
ATOM 1518 N N . ILE A 1 206 ? 6.653 18.204 52.158 1.00 8.72 194 ILE A N 1
ATOM 1519 C CA . ILE A 1 206 ? 7.482 17.787 51.027 1.00 7.95 194 ILE A CA 1
ATOM 1520 C C . ILE A 1 206 ? 7.061 16.378 50.558 1.00 8.84 194 ILE A C 1
ATOM 1521 O O . ILE A 1 206 ? 6.791 16.143 49.380 1.00 9.69 194 ILE A O 1
ATOM 1526 N N . GLU A 1 207 ? 6.959 15.458 51.508 1.00 8.74 195 GLU A N 1
ATOM 1527 C CA . GLU A 1 207 ? 6.546 14.093 51.203 1.00 9.43 195 GLU A CA 1
ATOM 1528 C C . GLU A 1 207 ? 5.146 14.010 50.539 1.00 9.52 195 GLU A C 1
ATOM 1529 O O . GLU A 1 207 ? 4.909 13.171 49.658 1.00 11.42 195 GLU A O 1
ATOM 1535 N N . ALA A 1 208 ? 4.238 14.871 50.989 1.00 9.37 196 ALA A N 1
ATOM 1536 C CA . ALA A 1 208 ? 2.874 14.889 50.460 1.00 10.48 196 ALA A CA 1
ATOM 1537 C C . ALA A 1 208 ? 2.752 15.647 49.133 1.00 9.80 196 ALA A C 1
ATOM 1538 O O . ALA A 1 208 ? 1.726 15.568 48.486 1.00 10.97 196 ALA A O 1
ATOM 1540 N N . GLY A 1 209 ? 3.774 16.394 48.726 1.00 9.31 197 GLY A N 1
ATOM 1541 C CA . GLY A 1 209 ? 3.659 17.239 47.533 1.00 9.93 197 GLY A CA 1
ATOM 1542 C C . GLY A 1 209 ? 2.805 18.468 47.726 1.00 9.52 197 GLY A C 1
ATOM 1543 O O . GLY A 1 209 ? 2.192 18.948 46.777 1.00 10.42 197 GLY A O 1
ATOM 1544 N N . PHE A 1 210 ? 2.780 19.011 48.935 1.00 9.29 198 PHE A N 1
ATOM 1545 C CA . PHE A 1 210 ? 2.006 20.212 49.231 1.00 9.84 198 PHE A CA 1
ATOM 1546 C C . PHE A 1 210 ? 2.953 21.416 49.206 1.00 9.50 198 PHE A C 1
ATOM 1547 O O . PHE A 1 210 ? 3.898 21.442 49.972 1.00 10.22 198 PHE A O 1
ATOM 1555 N N . PRO A 1 211 ? 2.755 22.374 48.269 1.00 9.34 199 PRO A N 1
ATOM 1556 C CA . PRO A 1 211 ? 3.764 23.399 48.046 1.00 9.48 199 PRO A CA 1
ATOM 1557 C C . PRO A 1 211 ? 3.952 24.326 49.232 1.00 9.73 199 PRO A C 1
ATOM 1558 O O . PRO A 1 211 ? 2.995 24.747 49.879 1.00 10.62 199 PRO A O 1
ATOM 1562 N N . VAL A 1 212 ? 5.214 24.645 49.473 1.00 10.02 200 VAL A N 1
ATOM 1563 C CA . VAL A 1 212 ? 5.635 25.585 50.489 1.00 10.30 200 VAL A CA 1
ATOM 1564 C C . VAL A 1 212 ? 6.297 26.803 49.815 1.00 10.82 200 VAL A C 1
ATOM 1565 O O . VAL A 1 212 ? 7.216 26.626 49.011 1.00 12.21 200 VAL A O 1
ATOM 1569 N N . ILE A 1 213 ? 5.815 28.011 50.137 1.00 10.05 201 ILE A N 1
ATOM 1570 C CA . ILE A 1 213 ? 6.313 29.245 49.533 1.00 10.34 201 ILE A CA 1
ATOM 1571 C C . ILE A 1 213 ? 6.988 30.090 50.606 1.00 10.27 201 ILE A C 1
ATOM 1572 O O . ILE A 1 213 ? 6.327 30.730 51.419 1.00 11.11 201 ILE A O 1
ATOM 1577 N N . ASP A 1 214 ? 8.320 30.071 50.603 1.00 9.17 202 ASP A N 1
ATOM 1578 C CA . ASP A 1 214 ? 9.116 30.991 51.408 1.00 10.74 202 ASP A CA 1
ATOM 1579 C C . ASP A 1 214 ? 9.449 32.245 50.609 1.00 11.48 202 ASP A C 1
ATOM 1580 O O . ASP A 1 214 ? 9.160 32.314 49.427 1.00 12.50 202 ASP A O 1
ATOM 1585 N N . ALA A 1 215 ? 10.054 33.251 51.263 1.00 13.06 203 ALA A N 1
ATOM 1586 C CA . ALA A 1 215 ? 10.225 34.564 50.666 1.00 13.58 203 ALA A CA 1
ATOM 1587 C C . ALA A 1 215 ? 10.852 34.565 49.288 1.00 13.02 203 ALA A C 1
ATOM 1588 O O . ALA A 1 215 ? 10.403 35.280 48.414 1.00 13.77 203 ALA A O 1
ATOM 1590 N N . ALA A 1 216 ? 11.884 33.758 49.089 1.00 13.05 204 ALA A N 1
ATOM 1591 C CA . ALA A 1 216 ? 12.612 33.775 47.829 1.00 14.22 204 ALA A CA 1
ATOM 1592 C C . ALA A 1 216 ? 11.722 33.396 46.649 1.00 13.09 204 ALA A C 1
ATOM 1593 O O . ALA A 1 216 ? 12.011 33.775 45.516 1.00 14.78 204 ALA A O 1
ATOM 1595 N N . ASN A 1 217 ? 10.655 32.639 46.925 1.00 11.25 205 ASN A N 1
ATOM 1596 C CA . ASN A 1 217 ? 9.749 32.188 45.892 1.00 10.97 205 ASN A CA 1
ATOM 1597 C C . ASN A 1 217 ? 8.433 32.957 45.825 1.00 11.33 205 ASN A C 1
ATOM 1598 O O . ASN A 1 217 ? 7.604 32.637 44.995 1.00 12.33 205 ASN A O 1
ATOM 1603 N N . SER A 1 218 ? 8.264 33.999 46.644 1.00 11.91 206 SER A N 1
ATOM 1604 C CA . SER A 1 218 ? 7.072 34.851 46.551 1.00 11.60 206 SER A CA 1
ATOM 1605 C C . SER A 1 218 ? 7.132 35.622 45.231 1.00 11.73 206 SER A C 1
ATOM 1606 O O . SER A 1 218 ? 8.200 36.112 44.819 1.00 15.11 206 SER A O 1
ATOM 1609 N N . GLY A 1 219 ? 6.009 35.685 44.536 1.00 12.02 207 GLY A N 1
ATOM 1610 C CA . GLY A 1 219 ? 5.950 36.351 43.249 1.00 13.67 207 GLY A CA 1
ATOM 1611 C C . GLY A 1 219 ? 6.502 35.604 42.052 1.00 14.17 207 GLY A C 1
ATOM 1612 O O . GLY A 1 219 ? 6.561 36.165 40.969 1.00 17.48 207 GLY A O 1
ATOM 1613 N N . GLN A 1 220 ? 6.874 34.343 42.214 1.00 13.38 208 GLN A N 1
ATOM 1614 C CA . GLN A 1 220 ? 7.607 33.644 41.179 1.00 13.84 208 GLN A CA 1
ATOM 1615 C C . GLN A 1 220 ? 6.791 32.666 40.353 1.00 13.81 208 GLN A C 1
ATOM 1616 O O . GLN A 1 220 ? 7.150 32.394 39.208 1.00 16.28 208 GLN A O 1
ATOM 1622 N N . PHE A 1 221 ? 5.709 32.130 40.925 1.00 11.64 209 PHE A N 1
ATOM 1623 C CA . PHE A 1 221 ? 4.999 31.016 40.302 1.00 11.57 209 PHE A CA 1
ATOM 1624 C C . PHE A 1 221 ? 3.527 31.252 40.112 1.00 11.59 209 PHE A C 1
ATOM 1625 O O . PHE A 1 221 ? 2.853 31.782 40.994 1.00 13.23 209 PHE A O 1
ATOM 1633 N N . ILE A 1 222 ? 3.032 30.854 38.955 1.00 12.34 210 ILE A N 1
ATOM 1634 C CA . ILE A 1 222 ? 1.596 30.710 38.769 1.00 13.79 210 ILE A CA 1
ATOM 1635 C C . ILE A 1 222 ? 1.138 29.497 39.583 1.00 12.58 210 ILE A C 1
ATOM 1636 O O . ILE A 1 222 ? 1.916 28.591 39.877 1.00 13.20 210 ILE A O 1
ATOM 1641 N N . PRO A 1 223 ? -0.118 29.495 40.040 1.00 11.46 211 PRO A N 1
ATOM 1642 C CA . PRO A 1 223 ? -0.503 28.413 40.962 1.00 11.05 211 PRO A CA 1
ATOM 1643 C C . PRO A 1 223 ? -0.277 26.997 40.437 1.00 10.80 211 PRO A C 1
ATOM 1644 O O . PRO A 1 223 ? 0.149 26.123 41.188 1.00 10.28 211 PRO A O 1
ATOM 1648 N N . GLN A 1 224 ? -0.556 26.765 39.163 1.00 10.89 212 GLN A N 1
ATOM 1649 C CA . GLN A 1 224 ? -0.412 25.433 38.586 1.00 10.88 212 GLN A CA 1
ATOM 1650 C C . GLN A 1 224 ? 1.033 24.956 38.481 1.00 10.61 212 GLN A C 1
ATOM 1651 O O . GLN A 1 224 ? 1.286 23.757 38.340 1.00 11.26 212 GLN A O 1
ATOM 1657 N N . ALA A 1 225 ? 1.990 25.865 38.576 1.00 10.75 213 ALA A N 1
ATOM 1658 C CA . ALA A 1 225 ? 3.395 25.448 38.606 1.00 11.18 213 ALA A CA 1
ATOM 1659 C C . ALA A 1 225 ? 3.677 24.674 39.889 1.00 10.24 213 ALA A C 1
ATOM 1660 O O . ALA A 1 225 ? 4.658 23.942 39.955 1.00 11.41 213 ALA A O 1
ATOM 1662 N N . THR A 1 226 ? 2.819 24.846 40.894 1.00 10.04 214 THR A N 1
ATOM 1663 C CA . THR A 1 226 ? 2.970 24.171 42.155 1.00 10.48 214 THR A CA 1
ATOM 1664 C C . THR A 1 226 ? 1.886 23.122 42.409 1.00 10.11 214 THR A C 1
ATOM 1665 O O . THR A 1 226 ? 1.730 22.669 43.538 1.00 11.81 214 THR A O 1
ATOM 1669 N N . ASN A 1 227 ? 1.168 22.748 41.343 1.00 9.52 215 ASN A N 1
ATOM 1670 C CA . ASN A 1 227 ? 0.152 21.704 41.353 1.00 10.48 215 ASN A CA 1
ATOM 1671 C C . ASN A 1 227 ? -1.110 22.074 42.118 1.00 9.66 215 ASN A C 1
ATOM 1672 O O . ASN A 1 227 ? -1.893 21.175 42.465 1.00 10.96 215 ASN A O 1
ATOM 1677 N N . LEU A 1 228 ? -1.345 23.357 42.390 1.00 10.32 216 LEU A N 1
ATOM 1678 C CA . LEU A 1 228 ? -2.487 23.718 43.233 1.00 11.77 216 LEU A CA 1
ATOM 1679 C C . LEU A 1 228 ? -3.834 23.317 42.638 1.00 12.01 216 LEU A C 1
ATOM 1680 O O . LEU A 1 228 ? -4.790 23.037 43.384 1.00 12.55 216 LEU A O 1
ATOM 1685 N N . GLN A 1 229 ? -3.918 23.250 41.314 1.00 12.19 217 GLN A N 1
ATOM 1686 C CA . GLN A 1 229 ? -5.155 22.793 40.648 1.00 13.02 217 GLN A CA 1
ATOM 1687 C C . GLN A 1 229 ? -5.511 21.357 41.001 1.00 14.70 217 GLN A C 1
ATOM 1688 O O . GLN A 1 229 ? -6.684 20.988 40.951 1.00 17.94 217 GLN A O 1
ATOM 1694 N N . ALA A 1 230 ? -4.512 20.553 41.373 1.00 13.80 218 ALA A N 1
ATOM 1695 C CA . ALA A 1 230 ? -4.718 19.148 41.700 1.00 14.47 218 ALA A CA 1
ATOM 1696 C C . ALA A 1 230 ? -4.988 18.920 43.167 1.00 14.18 218 ALA A C 1
ATOM 1697 O O . ALA A 1 230 ? -5.262 17.799 43.582 1.00 17.04 218 ALA A O 1
ATOM 1699 N N . LEU A 1 231 ? -4.894 19.989 43.945 1.00 13.59 219 LEU A N 1
ATOM 1700 C CA . LEU A 1 231 ? -5.037 19.962 45.395 1.00 12.86 219 LEU A CA 1
ATOM 1701 C C . LEU A 1 231 ? -6.303 20.679 45.883 1.00 14.03 219 LEU A C 1
ATOM 1702 O O . LEU A 1 231 ? -6.476 20.892 47.075 1.00 16.39 219 LEU A O 1
ATOM 1707 N N . GLY A 1 232 ? -7.193 21.028 44.951 1.00 14.14 220 GLY A N 1
ATOM 1708 C CA . GLY A 1 232 ? -8.472 21.631 45.301 1.00 15.02 220 GLY A CA 1
ATOM 1709 C C . GLY A 1 232 ? -8.400 23.109 45.590 1.00 15.01 220 GLY A C 1
ATOM 1710 O O . GLY A 1 232 ? -9.327 23.653 46.182 1.00 17.97 220 GLY A O 1
ATOM 1711 N N . GLY A 1 233 ? -7.304 23.759 45.194 1.00 12.99 221 GLY A N 1
ATOM 1712 C CA . GLY A 1 233 ? -7.059 25.154 45.554 1.00 13.18 221 GLY A CA 1
ATOM 1713 C C . GLY A 1 233 ? -7.541 26.208 44.582 1.00 12.23 221 GLY A C 1
ATOM 1714 O O . GLY A 1 233 ? -7.441 27.385 44.888 1.00 13.44 221 GLY A O 1
ATOM 1715 N N . ILE A 1 234 ? -8.059 25.796 43.431 1.00 11.78 222 ILE A N 1
ATOM 1716 C CA . ILE A 1 234 ? -8.471 26.736 42.403 1.00 10.37 222 ILE A CA 1
ATOM 1717 C C . ILE A 1 234 ? -9.848 26.377 41.889 1.00 11.05 222 ILE A C 1
ATOM 1718 O O . ILE A 1 234 ? -10.078 25.252 41.445 1.00 12.77 222 ILE A O 1
ATOM 1723 N N . SER A 1 235 ? -10.737 27.359 41.900 1.00 10.86 223 SER A N 1
ATOM 1724 C CA . SER A 1 235 ? -12.004 27.211 41.176 1.00 10.57 223 SER A CA 1
ATOM 1725 C C . SER A 1 235 ? -11.918 27.948 39.847 1.00 10.35 223 SER A C 1
ATOM 1726 O O . SER A 1 235 ? -11.605 29.134 39.821 1.00 10.68 223 SER A O 1
ATOM 1729 N N . PHE A 1 236 ? -12.217 27.225 38.768 1.00 11.05 224 PHE A N 1
ATOM 1730 C CA . PHE A 1 236 ? -12.274 27.784 37.423 1.00 11.56 224 PHE A CA 1
ATOM 1731 C C . PHE A 1 236 ? -13.658 28.278 37.029 1.00 11.43 224 PHE A C 1
ATOM 1732 O O . PHE A 1 236 ? -13.826 28.789 35.935 1.00 12.26 224 PHE A O 1
ATOM 1740 N N . LYS A 1 237 ? -14.630 28.139 37.922 1.00 11.43 225 LYS A N 1
ATOM 1741 C CA . LYS A 1 237 ? -15.996 28.593 37.668 1.00 1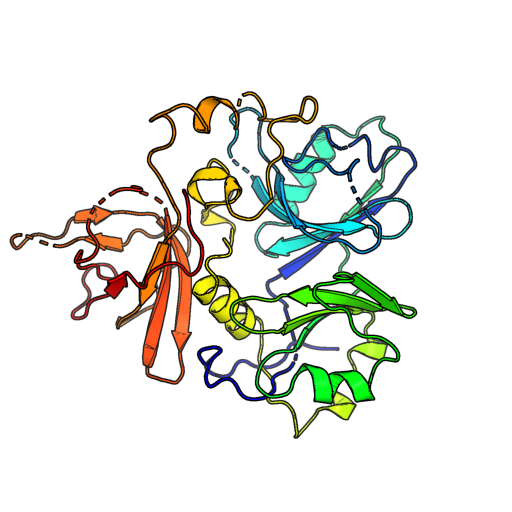0.76 225 LYS A CA 1
ATOM 1742 C C . LYS A 1 237 ? -16.423 29.765 38.536 1.00 10.17 225 LYS A C 1
ATOM 1743 O O . LYS A 1 237 ? -17.440 30.381 38.247 1.00 12.17 225 LYS A O 1
ATOM 1749 N N . LYS A 1 238 ? -15.654 30.104 39.577 1.00 11.37 226 LYS A N 1
ATOM 1750 C CA . LYS A 1 238 ? -16.001 31.232 40.443 1.00 11.13 226 LYS A CA 1
ATOM 1751 C C . LYS A 1 238 ? -15.843 32.556 39.704 1.00 12.01 226 LYS A C 1
ATOM 1752 O O . LYS A 1 238 ? -15.184 32.637 38.662 1.00 13.04 226 LYS A O 1
ATOM 1758 N N . GLY A 1 239 ? -16.362 33.621 40.300 1.00 13.92 227 GLY A N 1
ATOM 1759 C CA . GLY A 1 239 ? -16.251 34.946 39.734 1.00 13.99 227 GLY A CA 1
ATOM 1760 C C . GLY A 1 239 ? -14.856 35.517 39.829 1.00 14.56 227 GLY A C 1
ATOM 1761 O O . GLY A 1 239 ? -13.924 34.916 40.351 1.00 13.84 227 GLY A O 1
ATOM 1762 N N . CYS A 1 240 ? -14.740 36.740 39.348 1.00 16.42 228 CYS A N 1
ATOM 1763 C CA . CYS A 1 240 ? -13.457 37.371 39.150 1.00 16.50 228 CYS A CA 1
ATOM 1764 C C . CYS A 1 240 ? -12.689 37.579 40.437 1.00 13.85 228 CYS A C 1
ATOM 1765 O O . CYS A 1 240 ? -13.239 37.896 41.499 1.00 14.88 228 CYS A O 1
ATOM 1770 N N . TYR A 1 241 ? -11.386 37.391 40.320 1.00 12.00 229 TYR A N 1
ATOM 1771 C CA . TYR A 1 241 ? -10.463 37.630 41.414 1.00 11.71 229 TYR A CA 1
ATOM 1772 C C . TYR A 1 241 ? -9.131 38.067 40.819 1.00 11.32 229 TYR A C 1
ATOM 1773 O O . TYR A 1 241 ? -8.873 37.869 39.636 1.00 12.08 229 TYR A O 1
ATOM 1782 N N . THR A 1 242 ? -8.265 38.630 41.637 1.00 12.15 230 THR A N 1
ATOM 1783 C CA . THR A 1 242 ? -7.003 39.140 41.156 1.00 11.93 230 THR A CA 1
ATOM 1784 C C . THR A 1 242 ? -6.138 38.023 40.561 1.00 12.26 230 THR A C 1
ATOM 1785 O O . THR A 1 242 ? -5.806 37.066 41.255 1.00 12.25 230 THR A O 1
ATOM 1789 N N . GLY A 1 243 ? -5.772 38.163 39.295 1.00 12.66 231 GLY A N 1
ATOM 1790 C CA . GLY A 1 243 ? -4.944 37.191 38.598 1.00 11.95 231 GLY A CA 1
ATOM 1791 C C . GLY A 1 243 ? -5.715 36.097 37.874 1.00 12.47 231 GLY A C 1
ATOM 1792 O O . GLY A 1 243 ? -5.117 35.246 37.243 1.00 13.62 231 GLY A O 1
ATOM 1793 N N . GLN A 1 244 ? -7.045 36.130 37.948 1.00 12.43 232 GLN A N 1
ATOM 1794 C CA . GLN A 1 244 ? -7.868 35.068 37.421 1.00 12.87 232 GLN A CA 1
ATOM 1795 C C . GLN A 1 244 ? -7.631 34.810 35.938 1.00 13.03 232 GLN A C 1
ATOM 1796 O O . GLN A 1 244 ? -7.607 33.665 35.515 1.00 14.55 232 GLN A O 1
ATOM 1806 N N . GLU A 1 245 ? -7.493 35.867 35.145 1.00 15.01 233 GLU A N 1
ATOM 1807 C CA . GLU A 1 245 ? -7.319 35.657 33.709 1.00 16.84 233 GLU A CA 1
ATOM 1808 C C . GLU A 1 245 ? -6.081 34.803 33.412 1.00 15.19 233 GLU A C 1
ATOM 1809 O O . GLU A 1 245 ? -6.102 33.916 32.547 1.00 16.39 233 GLU A O 1
ATOM 1822 N N . VAL A 1 247 ? -4.477 32.778 35.608 1.00 13.53 235 VAL A N 1
ATOM 1823 C CA . VAL A 1 247 ? -4.656 31.447 36.163 1.00 12.81 235 VAL A CA 1
ATOM 1824 C C . VAL A 1 247 ? -5.503 30.600 35.195 1.00 13.15 235 VAL A C 1
ATOM 1825 O O . VAL A 1 247 ? -5.228 29.415 34.962 1.00 13.91 235 VAL A O 1
ATOM 1829 N N . ALA A 1 248 ? -6.537 31.202 34.609 1.00 13.56 236 ALA A N 1
ATOM 1830 C CA . ALA A 1 248 ? -7.351 30.473 33.633 1.00 14.87 236 ALA A CA 1
ATOM 1831 C C . ALA A 1 248 ? -6.555 30.119 32.355 1.00 14.18 236 ALA A C 1
ATOM 1832 O O . ALA A 1 248 ? -6.691 29.018 31.784 1.00 17.19 236 ALA A O 1
ATOM 1834 N N . ARG A 1 249 ? -5.708 31.033 31.922 1.00 15.40 237 ARG A N 1
ATOM 1835 C CA . ARG A 1 249 ? -4.898 30.804 30.720 1.00 17.95 237 ARG A CA 1
ATOM 1836 C C . ARG A 1 249 ? -3.952 29.625 30.930 1.00 17.27 237 ARG A C 1
ATOM 1837 O O . ARG A 1 249 ? -3.688 28.853 29.992 1.00 18.62 237 ARG A O 1
ATOM 1842 N N . ALA A 1 250 ? -3.454 29.463 32.155 1.00 16.85 238 ALA A N 1
ATOM 1843 C CA . ALA A 1 250 ? -2.518 28.382 32.452 1.00 17.87 238 ALA A CA 1
ATOM 1844 C C . ALA A 1 250 ? -3.142 26.973 32.359 1.00 20.08 238 ALA A C 1
ATOM 1845 O O . ALA A 1 250 ? -2.422 25.951 32.275 1.00 23.10 238 ALA A O 1
ATOM 1847 N N . LYS A 1 251 ? -4.472 26.898 32.358 1.00 20.21 239 LYS A N 1
ATOM 1848 C CA . LYS A 1 251 ? -5.191 25.633 32.215 1.00 22.40 239 LYS A CA 1
ATOM 1849 C C . LYS A 1 251 ? -5.276 25.203 30.743 1.00 24.57 239 LYS A C 1
ATOM 1850 O O . LYS A 1 251 ? -5.563 24.043 30.491 1.00 25.89 239 LYS A O 1
ATOM 1856 N N . PHE A 1 252 ? -5.035 26.114 29.789 1.00 26.65 240 PHE A N 1
ATOM 1857 C CA . PHE A 1 252 ? -5.141 25.762 28.361 1.00 29.45 240 PHE A CA 1
ATOM 1858 C C . PHE A 1 252 ? -4.162 24.647 28.047 1.00 33.01 240 PHE A C 1
ATOM 1859 O O . PHE A 1 252 ? -3.096 24.565 28.651 1.00 31.91 240 PHE A O 1
ATOM 1867 N N . ARG A 1 253 ? -4.515 23.802 27.082 1.00 36.87 241 ARG A N 1
ATOM 1868 C CA . ARG A 1 253 ? -3.598 22.780 26.590 1.00 39.27 241 ARG A CA 1
ATOM 1869 C C . ARG A 1 253 ? -2.245 23.404 26.232 1.00 41.04 241 ARG A C 1
ATOM 1870 O O . ARG A 1 253 ? -2.155 24.206 25.298 1.00 42.51 241 ARG A O 1
ATOM 1872 N N . GLY A 1 254 ? -1.214 23.070 27.012 1.00 41.97 242 GLY A N 1
ATOM 1873 C CA . GLY A 1 254 ? 0.173 23.455 26.710 1.00 41.56 242 GLY A CA 1
ATOM 1874 C C . GLY A 1 254 ? 0.679 24.803 27.210 1.00 40.86 242 GLY A C 1
ATOM 1875 O O . GLY A 1 254 ? 1.819 25.179 26.919 1.00 41.12 242 GLY A O 1
ATOM 1876 N N . ALA A 1 255 ? -0.140 25.534 27.964 1.00 38.61 243 ALA A N 1
ATOM 1877 C CA . ALA A 1 255 ? 0.235 26.878 28.419 1.00 37.83 243 ALA A CA 1
ATOM 1878 C C . ALA A 1 255 ? 1.266 26.843 29.553 1.00 37.54 243 ALA A C 1
ATOM 1879 O O . ALA A 1 255 ? 2.325 27.472 29.467 1.00 40.28 243 ALA A O 1
ATOM 1881 N N . ASN A 1 256 ? 0.945 26.126 30.620 1.00 34.74 244 ASN A N 1
ATOM 1882 C CA . ASN A 1 256 ? 1.858 26.013 31.754 1.00 31.20 244 ASN A CA 1
ATOM 1883 C C . ASN A 1 256 ? 2.752 24.814 31.551 1.00 28.28 244 ASN A C 1
ATOM 1884 O O . ASN A 1 256 ? 2.270 23.696 31.391 1.00 31.01 244 ASN A O 1
ATOM 1889 N N . LYS A 1 257 ? 4.061 25.044 31.571 1.00 22.87 245 LYS A N 1
ATOM 1890 C CA . LYS A 1 257 ? 5.008 23.973 31.328 1.00 21.79 245 LYS A CA 1
ATOM 1891 C C . LYS A 1 257 ? 5.693 23.454 32.584 1.00 20.63 245 LYS A C 1
ATOM 1892 O O . LYS A 1 257 ? 6.529 22.582 32.484 1.00 23.14 245 LYS A O 1
ATOM 1895 N N . ARG A 1 258 ? 5.328 23.979 33.745 1.00 17.04 246 ARG A N 1
ATOM 1896 C CA . ARG A 1 258 ? 5.954 23.617 35.025 1.00 14.98 246 ARG A CA 1
ATOM 1897 C C . ARG A 1 258 ? 5.011 22.854 35.938 1.00 13.25 246 ARG A C 1
ATOM 1898 O O . ARG A 1 258 ? 3.796 23.009 35.871 1.00 15.10 246 ARG A O 1
ATOM 1906 N N . ALA A 1 259 ? 5.610 22.068 36.830 1.00 12.09 247 ALA A N 1
ATOM 1907 C CA . ALA A 1 259 ? 4.885 21.326 37.850 1.00 11.79 247 ALA A CA 1
ATOM 1908 C C . ALA A 1 259 ? 5.791 21.169 39.070 1.00 10.75 247 ALA A C 1
ATOM 1909 O O . ALA A 1 259 ? 6.990 21.408 38.997 1.00 11.10 247 ALA A O 1
ATOM 1911 N N . LEU A 1 260 ? 5.203 20.717 40.166 1.00 10.64 248 LEU A N 1
ATOM 1912 C CA . LEU A 1 260 ? 5.927 20.472 41.404 1.00 9.29 248 LEU A CA 1
ATOM 1913 C C . LEU A 1 260 ? 6.211 18.977 41.524 1.00 10.91 248 LEU A C 1
ATOM 1914 O O . LEU A 1 260 ? 5.365 18.118 41.184 1.00 11.16 248 LEU A O 1
ATOM 1919 N N . TRP A 1 261 ? 7.425 18.691 41.996 1.00 10.41 249 TRP A N 1
ATOM 1920 C CA . TRP A 1 261 ? 7.944 17.353 42.110 1.00 11.31 249 TRP A CA 1
ATOM 1921 C C . TRP A 1 261 ? 8.507 17.084 43.503 1.00 10.63 249 TRP A C 1
ATOM 1922 O O . TRP A 1 261 ? 8.798 18.015 44.276 1.00 10.73 249 TRP A O 1
ATOM 1933 N N . LEU A 1 262 ? 8.674 15.801 43.768 1.00 10.11 250 LEU A N 1
ATOM 1934 C CA . LEU A 1 262 ? 9.284 15.264 44.980 1.00 9.89 250 LEU A CA 1
ATOM 1935 C C . LEU A 1 262 ? 10.517 14.498 44.575 1.00 10.76 250 LEU A C 1
ATOM 1936 O O . LEU A 1 262 ? 10.416 13.551 43.786 1.00 11.40 250 LEU A O 1
ATOM 1941 N N . LEU A 1 263 ? 11.672 14.903 45.105 1.00 11.10 251 LEU A N 1
ATOM 1942 C CA . LEU A 1 263 ? 12.933 14.193 44.880 1.00 11.16 251 LEU A CA 1
ATOM 1943 C C . LEU A 1 263 ? 13.487 13.704 46.204 1.00 11.09 251 LEU A C 1
ATOM 1944 O O . LEU A 1 263 ? 13.242 14.295 47.261 1.00 12.08 251 LEU A O 1
ATOM 1949 N N . ALA A 1 264 ? 14.222 12.608 46.140 1.00 11.88 252 ALA A N 1
ATOM 1950 C CA . ALA A 1 264 ? 14.898 12.077 47.307 1.00 11.92 252 ALA A CA 1
ATOM 1951 C C . ALA A 1 264 ? 16.252 11.528 46.909 1.00 12.34 252 ALA A C 1
ATOM 1952 O O . ALA A 1 264 ? 16.453 11.083 45.782 1.00 14.09 252 ALA A O 1
ATOM 1954 N N . GLY A 1 265 ? 17.184 11.528 47.848 1.00 12.62 253 GLY A N 1
ATOM 1955 C CA . GLY A 1 265 ? 18.502 10.955 47.619 1.00 13.52 253 GLY A CA 1
ATOM 1956 C C . GLY A 1 265 ? 19.450 11.426 48.693 1.00 13.17 253 GLY A C 1
ATOM 1957 O O . GLY A 1 265 ? 19.112 11.445 49.877 1.00 14.78 253 GLY A O 1
ATOM 1958 N N . SER A 1 266 ? 20.634 11.829 48.258 1.00 14.54 254 SER A N 1
ATOM 1959 C CA . SER A 1 266 ? 21.700 12.252 49.165 1.00 15.43 254 SER A CA 1
ATOM 1960 C C . SER A 1 266 ? 22.273 13.569 48.692 1.00 15.30 254 SER A C 1
ATOM 1961 O O . SER A 1 266 ? 22.257 13.843 47.493 1.00 15.09 254 SER A O 1
ATOM 1964 N N . ALA A 1 267 ? 22.803 14.359 49.623 1.00 14.87 255 ALA A N 1
ATOM 1965 C CA . ALA A 1 267 ? 23.529 15.580 49.267 1.00 15.32 255 ALA A CA 1
ATOM 1966 C C . ALA A 1 267 ? 24.375 15.977 50.448 1.00 15.10 255 ALA A C 1
ATOM 1967 O O . ALA A 1 267 ? 24.044 15.657 51.582 1.00 17.40 255 ALA A O 1
ATOM 1969 N N . SER A 1 268 ? 25.425 16.739 50.167 1.00 14.97 256 SER A N 1
ATOM 1970 C CA . SER A 1 268 ? 26.314 17.257 51.222 1.00 15.94 256 SER A CA 1
ATOM 1971 C C . SER A 1 268 ? 25.770 18.506 51.931 1.00 13.54 256 SER A C 1
ATOM 1972 O O . SER A 1 268 ? 26.243 18.880 53.003 1.00 16.75 256 SER A O 1
ATOM 1977 N N . ARG A 1 269 ? 24.755 19.132 51.344 1.00 13.10 257 ARG A N 1
ATOM 1978 C CA . ARG A 1 269 ? 24.082 20.294 51.925 1.00 12.94 257 ARG A CA 1
ATOM 1979 C C . ARG A 1 269 ? 22.684 20.366 51.360 1.00 13.94 257 ARG A C 1
ATOM 1980 O O . ARG A 1 269 ? 22.435 19.834 50.284 1.00 15.33 257 ARG A O 1
ATOM 1988 N N . LEU A 1 270 ? 21.803 21.027 52.096 1.00 13.94 258 LEU A N 1
ATOM 1989 C CA . LEU A 1 270 ? 20.452 21.268 51.616 1.00 12.80 258 LEU A CA 1
ATOM 1990 C C . LEU A 1 270 ? 20.431 22.478 50.703 1.00 13.34 258 LEU A C 1
ATOM 1991 O O . LEU A 1 270 ? 20.986 23.516 51.022 1.00 14.24 258 LEU A O 1
ATOM 1996 N N . PRO A 1 271 ? 19.746 22.377 49.565 1.00 11.23 259 PRO A N 1
ATOM 1997 C CA . PRO A 1 271 ? 19.547 23.537 48.743 1.00 11.26 259 PRO A CA 1
ATOM 1998 C C . PRO A 1 271 ? 18.527 24.459 49.389 1.00 11.79 259 PRO A C 1
ATOM 1999 O O . PRO A 1 271 ? 17.574 23.999 50.030 1.00 13.98 259 PRO A O 1
ATOM 2003 N N . GLU A 1 272 ? 18.739 25.760 49.224 1.00 12.83 260 GLU A N 1
ATOM 2004 C CA . GLU A 1 272 ? 17.867 26.761 49.812 1.00 13.67 260 GLU A CA 1
ATOM 2005 C C . GLU A 1 272 ? 16.660 27.012 48.922 1.00 12.34 260 GLU A C 1
ATOM 2006 O O . GLU A 1 272 ? 16.716 26.782 47.715 1.00 12.71 260 GLU A O 1
ATOM 2012 N N . ALA A 1 273 ? 15.571 27.516 49.511 1.00 11.71 261 ALA A N 1
ATOM 2013 C CA . ALA A 1 273 ? 14.443 27.968 48.711 1.00 11.50 261 ALA A CA 1
ATOM 2014 C C . ALA A 1 273 ? 14.945 28.981 47.692 1.00 12.63 261 ALA A C 1
ATOM 2015 O O . ALA A 1 273 ? 15.654 29.934 48.028 1.00 13.57 261 ALA A O 1
ATOM 2017 N N . GLY A 1 274 ? 14.585 28.746 46.432 1.00 12.45 262 GLY A N 1
ATOM 2018 C CA . GLY A 1 274 ? 14.951 29.590 45.324 1.00 12.56 262 GLY A CA 1
ATOM 2019 C C . GLY A 1 274 ? 16.154 29.105 44.561 1.00 12.55 262 GLY A C 1
ATOM 2020 O O . GLY A 1 274 ? 16.405 29.563 43.470 1.00 14.15 262 GLY A O 1
ATOM 2021 N N . GLU A 1 275 ? 16.885 28.160 45.133 1.00 11.74 263 GLU A N 1
ATOM 2022 C CA . GLU A 1 275 ? 18.084 27.632 44.485 1.00 12.89 263 GLU A CA 1
ATOM 2023 C C . GLU A 1 275 ? 17.656 26.668 43.369 1.00 11.69 263 GLU A C 1
ATOM 2024 O O . GLU A 1 275 ? 16.615 26.030 43.469 1.00 13.74 263 GLU A O 1
ATOM 2030 N N . ASP A 1 276 ? 18.464 26.550 42.314 1.00 11.56 264 ASP A N 1
ATOM 2031 C CA . ASP A 1 276 ? 18.280 25.518 41.323 1.00 13.15 264 ASP A CA 1
ATOM 2032 C C . ASP A 1 276 ? 19.001 24.256 41.666 1.00 12.08 264 ASP A C 1
ATOM 2033 O O . ASP A 1 276 ? 19.827 24.213 42.566 1.00 15.12 264 ASP A O 1
ATOM 2038 N N . LEU A 1 277 ? 18.641 23.194 40.973 1.00 11.65 265 LEU A N 1
ATOM 2039 C CA . LEU A 1 277 ? 19.336 21.931 41.046 1.00 11.28 265 LEU A CA 1
ATOM 2040 C C . LEU A 1 277 ? 20.096 21.744 39.738 1.00 11.93 265 LEU A C 1
ATOM 2041 O O . LEU A 1 277 ? 20.091 22.631 38.880 1.00 13.43 265 LEU A O 1
ATOM 2046 N N . GLU A 1 278 ? 20.760 20.611 39.608 1.00 12.41 266 GLU A N 1
ATOM 2047 C CA . GLU A 1 278 ? 21.365 20.212 38.338 1.00 12.74 266 GLU A CA 1
ATOM 2048 C C . GLU A 1 278 ? 20.807 18.884 37.875 1.00 15.56 266 GLU A C 1
ATOM 2049 O O . GLU A 1 278 ? 20.647 17.987 38.678 1.00 14.64 266 GLU A O 1
ATOM 2055 N N . LEU A 1 279 ? 20.520 18.808 36.571 1.00 14.20 267 LEU A N 1
ATOM 2056 C CA . LEU A 1 279 ? 20.049 17.612 35.882 1.00 15.84 267 LEU A CA 1
ATOM 2057 C C . LEU A 1 279 ? 21.208 17.025 35.088 1.00 17.19 267 LEU A C 1
ATOM 2058 O O . LEU A 1 279 ? 21.900 17.762 34.396 1.00 17.15 267 LEU A O 1
ATOM 2063 N N . LYS A 1 280 ? 21.380 15.709 35.164 1.00 17.58 268 LYS A N 1
ATOM 2064 C CA . LYS A 1 280 ? 22.424 15.030 34.377 1.00 23.05 268 LYS A CA 1
ATOM 2065 C C . LYS A 1 280 ? 21.993 14.826 32.939 1.00 27.03 268 LYS A C 1
ATOM 2066 O O . LYS A 1 280 ? 20.884 14.409 32.668 1.00 24.39 268 LYS A O 1
ATOM 2080 N N . GLY A 1 282 ? 24.222 13.290 29.496 1.00 44.70 270 GLY A N 1
ATOM 2081 C CA . GLY A 1 282 ? 25.538 12.904 29.018 1.00 44.27 270 GLY A CA 1
ATOM 2082 C C . GLY A 1 282 ? 26.494 12.981 30.189 1.00 43.94 270 GLY A C 1
ATOM 2083 O O . GLY A 1 282 ? 26.200 12.454 31.265 1.00 45.19 270 GLY A O 1
ATOM 2084 N N . GLU A 1 283 ? 27.623 13.653 29.989 1.00 42.78 271 GLU A N 1
ATOM 2085 C CA . GLU A 1 283 ? 28.620 13.829 31.043 1.00 41.37 271 GLU A CA 1
ATOM 2086 C C . GLU A 1 283 ? 28.516 15.225 31.648 1.00 39.25 271 GLU A C 1
ATOM 2087 O O . GLU A 1 283 ? 29.331 15.602 32.491 1.00 39.79 271 GLU A O 1
ATOM 2089 N N . ASN A 1 284 ? 27.506 15.979 31.213 1.00 36.12 272 ASN A N 1
ATOM 2090 C CA . ASN A 1 284 ? 27.312 17.354 31.647 1.00 32.60 272 ASN A CA 1
ATOM 2091 C C . ASN A 1 284 ? 26.198 17.440 32.687 1.00 27.72 272 ASN A C 1
ATOM 2092 O O . ASN A 1 284 ? 25.418 16.516 32.856 1.00 27.32 272 ASN A O 1
ATOM 2097 N N . TRP A 1 285 ? 26.183 18.549 33.407 1.00 22.22 273 TRP A N 1
ATOM 2098 C CA . TRP A 1 285 ? 25.107 18.860 34.353 1.00 19.30 273 TRP A CA 1
ATOM 2099 C C . TRP A 1 285 ? 24.536 20.209 33.997 1.00 19.51 273 TRP A C 1
ATOM 2100 O O . TRP A 1 285 ? 25.295 21.129 33.718 1.00 20.19 273 TRP A O 1
ATOM 2111 N N . ARG A 1 286 ? 23.207 20.337 34.017 1.00 16.59 274 ARG A N 1
ATOM 2112 C CA . ARG A 1 286 ? 22.547 21.553 33.603 1.00 15.48 274 ARG A CA 1
ATOM 2113 C C . ARG A 1 286 ? 21.654 22.031 34.722 1.00 14.33 274 ARG A C 1
ATOM 2114 O O . ARG A 1 286 ? 20.781 21.296 35.164 1.00 14.91 274 ARG A O 1
ATOM 2117 N N . ARG A 1 287 ? 21.843 23.270 35.141 1.00 14.52 275 ARG A N 1
ATOM 2118 C CA . ARG A 1 287 ? 21.022 23.880 36.165 1.00 13.71 275 ARG A CA 1
ATOM 2119 C C . ARG A 1 287 ? 19.565 23.847 35.701 1.00 14.60 275 ARG A C 1
ATOM 2120 O O . ARG A 1 287 ? 19.255 24.200 34.570 1.00 15.35 275 ARG A O 1
ATOM 2128 N N . THR A 1 288 ? 18.686 23.397 36.583 1.00 13.93 276 THR A N 1
ATOM 2129 C CA . THR A 1 288 ? 17.286 23.146 36.267 1.00 14.15 276 THR A CA 1
ATOM 2130 C C . THR A 1 288 ? 16.464 23.344 37.541 1.00 14.20 276 THR A C 1
ATOM 2131 O O . THR A 1 288 ? 16.893 22.962 38.630 1.00 14.64 276 THR A O 1
ATOM 2138 N N . GLY A 1 289 ? 15.273 23.912 37.396 1.00 14.93 277 GLY A N 1
ATOM 2139 C CA . GLY A 1 289 ? 14.302 23.911 38.483 1.00 14.14 277 GLY A CA 1
ATOM 2140 C C . GLY A 1 289 ? 14.502 25.002 39.509 1.00 13.72 277 GLY A C 1
ATOM 2141 O O . GLY A 1 289 ? 15.484 25.753 39.485 1.00 15.60 277 GLY A O 1
ATOM 2142 N N . THR A 1 290 ? 13.553 25.065 40.425 1.00 11.81 278 THR A N 1
ATOM 2143 C CA . THR A 1 290 ? 13.586 25.970 41.553 1.00 11.71 278 THR A CA 1
ATOM 2144 C C . THR A 1 290 ? 13.146 25.202 42.785 1.00 10.08 278 THR A C 1
ATOM 2145 O O . THR A 1 290 ? 12.032 24.686 42.834 1.00 12.69 278 THR A O 1
ATOM 2149 N N . VAL A 1 291 ? 14.022 25.116 43.776 1.00 10.70 279 VAL A N 1
ATOM 2150 C CA . VAL A 1 291 ? 13.714 24.431 45.024 1.00 10.16 279 VAL A CA 1
ATOM 2151 C C . VAL A 1 291 ? 12.727 25.264 45.833 1.00 9.31 279 VAL A C 1
ATOM 2152 O O . VAL A 1 291 ? 12.906 26.485 45.991 1.00 10.52 279 VAL A O 1
ATOM 2156 N N . LEU A 1 292 ? 11.683 24.613 46.341 1.00 9.05 280 LEU A N 1
ATOM 2157 C CA . LEU A 1 292 ? 10.770 25.243 47.295 1.00 8.43 280 LEU A CA 1
ATOM 2158 C C . LEU A 1 292 ? 11.174 24.959 48.739 1.00 9.41 280 LEU A C 1
ATOM 2159 O O . LEU A 1 292 ? 11.042 25.831 49.605 1.00 11.19 280 LEU A O 1
ATOM 2164 N N . ALA A 1 293 ? 11.599 23.727 49.014 1.00 9.19 281 ALA A N 1
ATOM 2165 C CA . ALA A 1 293 ? 11.942 23.324 50.379 1.00 9.49 281 ALA A CA 1
ATOM 2166 C C . ALA A 1 293 ? 12.757 22.062 50.332 1.00 9.31 281 ALA A C 1
ATOM 2167 O O . ALA A 1 293 ? 12.667 21.280 49.389 1.00 10.09 281 ALA A O 1
ATOM 2169 N N . ALA A 1 294 ? 13.563 21.839 51.367 1.00 9.87 282 ALA A N 1
ATOM 2170 C CA . ALA A 1 294 ? 14.345 20.620 51.484 1.00 10.83 282 ALA A CA 1
ATOM 2171 C C . ALA A 1 294 ? 14.618 20.330 52.944 1.00 10.35 282 ALA A C 1
ATOM 2172 O O . ALA A 1 294 ? 14.842 21.257 53.705 1.00 12.78 282 ALA A O 1
ATOM 2174 N N . VAL A 1 295 ? 14.716 19.050 53.279 1.00 10.02 283 VAL A N 1
ATOM 2175 C CA . VAL A 1 295 ? 15.012 18.601 54.644 1.00 11.27 283 VAL A CA 1
ATOM 2176 C C . VAL A 1 295 ? 15.912 17.366 54.546 1.00 12.70 283 VAL A C 1
ATOM 2177 O O . VAL A 1 295 ? 15.865 16.631 53.574 1.00 14.95 283 VAL A O 1
ATOM 2184 N N . LYS A 1 296 ? 16.748 17.163 55.567 1.00 14.95 284 LYS A N 1
ATOM 2185 C CA . LYS A 1 296 ? 17.509 15.929 55.693 1.00 16.20 284 LYS A CA 1
ATOM 2186 C C . LYS A 1 296 ? 16.830 15.075 56.768 1.00 14.33 284 LYS A C 1
ATOM 2187 O O . LYS A 1 296 ? 16.549 15.550 57.874 1.00 16.71 284 LYS A O 1
ATOM 2193 N N . LEU A 1 297 ? 16.513 13.835 56.419 1.00 15.35 285 LEU A N 1
ATOM 2194 C CA . LEU A 1 297 ? 15.799 12.919 57.316 1.00 15.84 285 LEU A CA 1
ATOM 2195 C C . LEU A 1 297 ? 16.733 12.060 58.157 1.00 18.28 285 LEU A C 1
ATOM 2196 O O . LEU A 1 297 ? 17.899 11.857 57.804 1.00 21.49 285 LEU A O 1
ATOM 2201 N N . GLU A 1 298 ? 16.192 11.544 59.256 1.00 18.57 286 GLU A N 1
ATOM 2202 C CA . GLU A 1 298 ? 16.898 10.627 60.157 1.00 21.53 286 GLU A CA 1
ATOM 2203 C C . GLU A 1 298 ? 17.495 9.436 59.398 1.00 21.80 286 GLU A C 1
ATOM 2204 O O . GLU A 1 298 ? 18.613 9.042 59.687 1.00 24.79 286 GLU A O 1
ATOM 2210 N N . ASP A 1 299 ? 16.765 8.857 58.441 1.00 21.55 287 ASP A N 1
ATOM 2211 C CA . ASP A 1 299 ? 17.270 7.659 57.736 1.00 22.29 287 ASP A CA 1
ATOM 2212 C C . ASP A 1 299 ? 18.284 7.993 56.639 1.00 23.35 287 ASP A C 1
ATOM 2213 O O . ASP A 1 299 ? 18.769 7.094 55.924 1.00 25.42 287 ASP A O 1
ATOM 2218 N N . GLY A 1 300 ? 18.589 9.282 56.495 1.00 23.17 288 GLY A N 1
ATOM 2219 C CA . GLY A 1 300 ? 19.789 9.740 55.779 1.00 21.98 288 GLY A CA 1
ATOM 2220 C C . GLY A 1 300 ? 19.542 10.558 54.537 1.00 21.86 288 GLY A C 1
ATOM 2221 O O . GLY A 1 300 ? 20.441 11.279 54.053 1.00 23.87 288 GLY A O 1
ATOM 2222 N N . GLN A 1 301 ? 18.350 10.403 53.986 1.00 20.03 289 GLN A N 1
ATOM 2223 C CA . GLN A 1 301 ? 18.028 10.949 52.724 1.00 18.32 289 GLN A CA 1
ATOM 2224 C C . GLN A 1 301 ? 17.761 12.432 52.890 1.00 15.48 289 GLN A C 1
ATOM 2225 O O . GLN A 1 301 ? 17.276 12.925 53.924 1.00 19.23 289 GLN A O 1
ATOM 2231 N N . VAL A 1 302 ? 18.104 13.120 51.840 1.00 15.29 290 VAL A N 1
ATOM 2232 C CA . VAL A 1 302 ? 17.656 14.472 51.621 1.00 15.21 290 VAL A CA 1
ATOM 2233 C C . VAL A 1 302 ? 16.386 14.362 50.771 1.00 15.06 290 VAL A C 1
ATOM 2234 O O . VAL A 1 302 ? 16.361 13.574 49.814 1.00 16.65 290 VAL A O 1
ATOM 2238 N N . VAL A 1 303 ? 15.350 15.104 51.161 1.00 13.38 291 VAL A N 1
ATOM 2239 C CA . VAL A 1 303 ? 14.120 15.147 50.387 1.00 12.51 291 VAL A CA 1
ATOM 2240 C C . VAL A 1 303 ? 13.875 16.597 49.976 1.00 11.60 291 VAL A C 1
ATOM 2241 O O . VAL A 1 303 ? 14.067 17.505 50.769 1.00 11.71 291 VAL A O 1
ATOM 2245 N N . VAL A 1 304 ? 13.447 16.790 48.734 1.00 11.15 292 VAL A N 1
ATOM 2246 C CA . VAL A 1 304 ? 13.405 18.100 48.118 1.00 10.08 292 VAL A CA 1
ATOM 2247 C C . VAL A 1 304 ? 12.118 18.277 47.335 1.00 9.68 292 VAL A C 1
ATOM 2248 O O . VAL A 1 304 ? 11.695 17.381 46.611 1.00 11.19 292 VAL A O 1
ATOM 2252 N N . GLN A 1 305 ? 11.486 19.422 47.546 1.00 9.17 293 GLN A N 1
ATOM 2253 C CA . GLN A 1 305 ? 10.324 19.833 46.760 1.00 9.77 293 GLN A CA 1
ATOM 2254 C C . GLN A 1 305 ? 10.822 20.865 45.763 1.00 9.82 293 GLN A C 1
ATOM 2255 O O . GLN A 1 305 ? 11.465 21.848 46.141 1.00 10.54 293 GLN A O 1
ATOM 2261 N N . VAL A 1 306 ? 10.523 20.648 44.486 1.00 10.03 294 VAL A N 1
ATOM 2262 C CA . VAL A 1 306 ? 11.088 21.468 43.426 1.00 9.99 294 VAL A CA 1
ATOM 2263 C C . VAL A 1 306 ? 10.062 21.692 42.305 1.00 10.06 294 VAL A C 1
ATOM 2264 O O . VAL A 1 306 ? 9.279 20.789 41.990 1.00 12.51 294 VAL A O 1
ATOM 2268 N N . VAL A 1 307 ? 10.070 22.885 41.732 1.00 9.64 295 VAL A N 1
ATOM 2269 C CA . VAL A 1 307 ? 9.293 23.204 40.542 1.00 10.38 295 VAL A CA 1
ATOM 2270 C C . VAL A 1 307 ? 10.192 23.091 39.321 1.00 10.75 295 VAL A C 1
ATOM 2271 O O . VAL A 1 307 ? 11.281 23.641 39.288 1.00 11.99 295 VAL A O 1
ATOM 2283 N N . ASN A 1 309 ? 10.115 21.600 34.795 1.00 15.48 297 ASN A N 1
ATOM 2284 C CA . ASN A 1 309 ? 9.299 21.231 33.653 1.00 16.91 297 ASN A CA 1
ATOM 2285 C C . ASN A 1 309 ? 8.439 20.011 33.956 1.00 16.61 297 ASN A C 1
ATOM 2286 O O . ASN A 1 309 ? 8.893 19.056 34.591 1.00 17.29 297 ASN A O 1
ATOM 2295 N N . ASN A 1 310 ? 7.211 20.007 33.433 1.00 16.55 298 ASN A N 1
ATOM 2296 C CA . ASN A 1 310 ? 6.247 18.970 33.788 1.00 19.32 298 ASN A CA 1
ATOM 2297 C C . ASN A 1 310 ? 6.492 17.643 33.078 1.00 21.71 298 ASN A C 1
ATOM 2298 O O . ASN A 1 310 ? 5.859 16.641 33.397 1.00 23.32 298 ASN A O 1
ATOM 2303 N N . ASP A 1 311 ? 7.442 17.630 32.152 1.00 23.17 299 ASP A N 1
ATOM 2304 C CA . ASP A 1 311 ? 7.679 16.441 31.333 1.00 26.01 299 ASP A CA 1
ATOM 2305 C C . ASP A 1 311 ? 9.040 15.778 31.583 1.00 25.79 299 ASP A C 1
ATOM 2306 O O . ASP A 1 311 ? 9.565 15.095 30.712 1.00 27.73 299 ASP A O 1
ATOM 2323 N N . GLU A 1 313 ? 11.719 13.125 32.442 1.00 24.29 301 GLU A N 1
ATOM 2324 C CA . GLU A 1 313 ? 11.727 11.671 32.369 1.00 25.95 301 GLU A CA 1
ATOM 2325 C C . GLU A 1 313 ? 11.836 11.079 33.770 1.00 24.49 301 GLU A C 1
ATOM 2326 O O . GLU A 1 313 ? 12.585 11.600 34.608 1.00 22.49 301 GLU A O 1
ATOM 2332 N N . PRO A 1 314 ? 11.108 9.987 34.039 1.00 24.49 302 PRO A N 1
ATOM 2333 C CA . PRO A 1 314 ? 11.096 9.369 35.365 1.00 25.65 302 PRO A CA 1
ATOM 2334 C C . PRO A 1 314 ? 12.455 8.896 35.888 1.00 25.25 302 PRO A C 1
ATOM 2335 O O . PRO A 1 314 ? 12.650 8.844 37.102 1.00 25.45 302 PRO A O 1
ATOM 2339 N N . ASP A 1 315 ? 13.381 8.565 34.984 1.00 24.10 303 ASP A N 1
ATOM 2340 C CA . ASP A 1 315 ? 14.712 8.114 35.357 1.00 24.55 303 ASP A CA 1
ATOM 2341 C C . ASP A 1 315 ? 15.748 9.238 35.357 1.00 22.72 303 ASP A C 1
ATOM 2342 O O . ASP A 1 315 ? 16.934 8.969 35.388 1.00 23.93 303 ASP A O 1
ATOM 2347 N N . SER A 1 316 ? 15.295 10.490 35.343 1.00 20.35 304 SER A N 1
ATOM 2348 C CA . SER A 1 316 ? 16.187 11.635 35.413 1.00 19.79 304 SER A CA 1
ATOM 2349 C C . SER A 1 316 ? 17.042 11.585 36.680 1.00 19.03 304 SER A C 1
ATOM 2350 O O . SER A 1 316 ? 16.574 11.193 37.738 1.00 20.64 304 SER A O 1
ATOM 2353 N N . ILE A 1 317 ? 18.286 12.022 36.555 1.00 17.91 305 ILE A N 1
ATOM 2354 C CA . ILE A 1 317 ? 19.216 12.069 37.672 1.00 19.14 305 ILE A CA 1
ATOM 2355 C C . ILE A 1 317 ? 19.506 13.529 37.992 1.00 16.55 305 ILE A C 1
ATOM 2356 O O . ILE A 1 317 ? 19.876 14.303 37.117 1.00 16.56 305 ILE A O 1
ATOM 2361 N N . PHE A 1 318 ? 19.281 13.896 39.252 1.00 15.71 306 PHE A N 1
ATOM 2362 C CA . PHE A 1 318 ? 19.547 15.260 39.713 1.00 14.22 306 PHE A CA 1
ATOM 2363 C C . PHE A 1 318 ? 20.623 15.305 40.773 1.00 15.12 306 PHE A C 1
ATOM 2364 O O . PHE A 1 318 ? 20.970 14.289 41.343 1.00 14.39 306 PHE A O 1
ATOM 2372 N N . ARG A 1 319 ? 21.122 16.506 41.056 1.00 13.14 307 ARG A N 1
ATOM 2373 C CA . ARG A 1 319 ? 21.940 16.712 42.229 1.00 13.74 307 ARG A CA 1
ATOM 2374 C C . ARG A 1 319 ? 21.787 18.138 42.718 1.00 11.27 307 ARG A C 1
ATOM 2375 O O . ARG A 1 319 ? 21.470 19.045 41.941 1.00 13.59 307 ARG A O 1
ATOM 2383 N N . VAL A 1 320 ? 22.062 18.316 44.005 1.00 12.48 308 VAL A N 1
ATOM 2384 C CA . VAL A 1 320 ? 22.377 19.632 44.543 1.00 12.74 308 VAL A CA 1
ATOM 2385 C C . VAL A 1 320 ? 23.645 20.102 43.821 1.00 12.95 308 VAL A C 1
ATOM 2386 O O . VAL A 1 320 ? 24.498 19.279 43.509 1.00 14.26 308 VAL A O 1
ATOM 2390 N N . ARG A 1 321 ? 23.736 21.391 43.504 1.00 14.27 309 ARG A N 1
ATOM 2391 C CA . ARG A 1 321 ? 24.841 21.861 42.658 1.00 15.13 309 ARG A CA 1
ATOM 2392 C C . ARG A 1 321 ? 26.208 21.325 43.101 1.00 15.05 309 ARG A C 1
ATOM 2393 O O . ARG A 1 321 ? 26.562 21.359 44.277 1.00 16.49 309 ARG A O 1
ATOM 2401 N N . ASP A 1 322 ? 26.928 20.759 42.139 1.00 17.71 310 ASP A N 1
ATOM 2402 C CA . ASP A 1 322 ? 28.281 20.241 42.333 1.00 19.01 310 ASP A CA 1
ATOM 2403 C C . ASP A 1 322 ? 28.421 19.113 43.343 1.00 17.23 310 ASP A C 1
ATOM 2404 O O . ASP A 1 322 ? 29.535 18.829 43.815 1.00 20.25 310 ASP A O 1
ATOM 2409 N N . ASP A 1 323 ? 27.329 18.414 43.645 1.00 15.96 311 ASP A N 1
ATOM 2410 C CA . ASP A 1 323 ? 27.379 17.375 44.679 1.00 15.84 311 ASP A CA 1
ATOM 2411 C C . ASP A 1 323 ? 27.987 16.091 44.133 1.00 17.83 311 ASP A C 1
ATOM 2412 O O . ASP A 1 323 ? 27.877 15.800 42.948 1.00 19.70 311 ASP A O 1
ATOM 2417 N N . ALA A 1 324 ? 28.606 15.320 45.019 1.00 17.78 312 ALA A N 1
ATOM 2418 C CA . ALA A 1 324 ? 29.095 13.975 44.687 1.00 19.53 312 ALA A CA 1
ATOM 2419 C C . ALA A 1 324 ? 27.982 12.940 44.569 1.00 18.67 312 ALA A C 1
ATOM 2420 O O . ALA A 1 324 ? 28.186 11.884 43.970 1.00 20.89 312 ALA A O 1
ATOM 2422 N N . ASN A 1 325 ? 26.818 13.217 45.170 1.00 17.65 313 ASN A N 1
ATOM 2423 C CA . ASN A 1 325 ? 25.731 12.270 45.193 1.00 18.11 313 ASN A CA 1
ATOM 2424 C C . ASN A 1 325 ? 24.506 12.844 44.500 1.00 16.93 313 ASN A C 1
ATOM 2425 O O . ASN A 1 325 ? 24.487 14.006 44.102 1.00 17.43 313 ASN A O 1
ATOM 2430 N N . THR A 1 326 ? 23.498 11.998 44.335 1.00 16.43 314 THR A N 1
ATOM 2431 C CA . THR A 1 326 ? 22.390 12.316 43.450 1.00 14.97 314 THR A CA 1
ATOM 2432 C C . THR A 1 326 ? 21.015 12.196 44.112 1.00 14.38 314 THR A C 1
ATOM 2433 O O . THR A 1 326 ? 20.861 11.611 45.186 1.00 14.85 314 THR A O 1
ATOM 2437 N N . LEU A 1 327 ? 20.051 12.789 43.416 1.00 13.72 315 LEU A N 1
ATOM 2438 C CA . LEU A 1 327 ? 18.639 12.790 43.789 1.00 13.32 315 LEU A CA 1
ATOM 2439 C C . LEU A 1 327 ? 17.866 12.170 42.632 1.00 14.11 315 LEU A C 1
ATOM 2440 O O . LEU A 1 327 ? 18.242 12.291 41.475 1.00 15.18 315 LEU A O 1
ATOM 2445 N N . HIS A 1 328 ? 16.738 11.556 42.969 1.00 14.90 316 HIS A N 1
ATOM 2446 C CA . HIS A 1 328 ? 15.881 10.909 41.972 1.00 15.00 316 HIS A CA 1
ATOM 2447 C C . HIS A 1 328 ? 14.437 11.253 42.284 1.00 14.03 316 HIS A C 1
ATOM 2448 O O . HIS A 1 328 ? 14.117 11.659 43.395 1.00 14.21 316 HIS A O 1
ATOM 2455 N N . ILE A 1 329 ? 13.592 11.136 41.272 1.00 14.08 317 ILE A N 1
ATOM 2456 C CA . ILE A 1 329 ? 12.171 11.408 41.400 1.00 13.64 317 ILE A CA 1
ATOM 2457 C C . ILE A 1 329 ? 11.465 10.307 42.192 1.00 13.18 317 ILE A C 1
ATOM 2458 O O . ILE A 1 329 ? 11.644 9.125 41.906 1.00 16.45 317 ILE A O 1
ATOM 2463 N N . GLU A 1 330 ? 10.659 10.709 43.172 1.00 13.73 318 GLU A N 1
ATOM 2464 C CA . GLU A 1 330 ? 9.781 9.807 43.875 1.00 15.19 318 GLU A CA 1
ATOM 2465 C C . GLU A 1 330 ? 8.390 10.154 43.402 1.00 16.81 318 GLU A C 1
ATOM 2466 O O . GLU A 1 330 ? 7.998 11.324 43.417 1.00 16.09 318 GLU A O 1
ATOM 2472 N N . PRO A 1 331 ? 7.630 9.143 42.976 1.00 19.76 319 PRO A N 1
ATOM 2473 C CA . PRO A 1 331 ? 6.400 9.446 42.318 1.00 20.95 319 PRO A CA 1
ATOM 2474 C C . PRO A 1 331 ? 5.534 10.237 43.249 1.00 17.53 319 PRO A C 1
ATOM 2475 O O . PRO A 1 331 ? 5.402 9.954 44.438 1.00 21.12 319 PRO A O 1
ATOM 2479 N N . LEU A 1 332 ? 4.948 11.274 42.706 1.00 19.71 320 LEU A N 1
ATOM 2480 C CA . LEU A 1 332 ? 4.068 12.083 43.483 1.00 19.49 320 LEU A CA 1
ATOM 2481 C C . LEU A 1 332 ? 2.896 11.231 43.921 1.00 22.34 320 LEU A C 1
ATOM 2482 O O . LEU A 1 332 ? 2.459 10.364 43.170 1.00 21.40 320 LEU A O 1
ATOM 2487 N N . PRO A 1 333 ? 2.408 11.433 45.149 1.00 22.25 321 PRO A N 1
ATOM 2488 C CA . PRO A 1 333 ? 1.292 10.646 45.654 1.00 25.64 321 PRO A CA 1
ATOM 2489 C C . PRO A 1 333 ? -0.102 10.951 45.089 1.00 23.85 321 PRO A C 1
ATOM 2490 O O . PRO A 1 333 ? -1.062 10.300 45.502 1.00 28.73 321 PRO A O 1
ATOM 2494 N N . TYR A 1 334 ? -0.220 11.954 44.219 1.00 21.24 322 TYR A N 1
ATOM 2495 C CA . TYR A 1 334 ? -1.484 12.296 43.571 1.00 18.29 322 TYR A CA 1
ATOM 2496 C C . TYR A 1 334 ? -1.230 12.528 42.112 1.00 20.25 322 TYR A C 1
ATOM 2497 O O . TYR A 1 334 ? -0.108 12.818 41.698 1.00 19.02 322 TYR A O 1
ATOM 2506 N N . SER A 1 335 ? -2.297 12.392 41.331 1.00 21.12 323 SER A N 1
ATOM 2507 C CA . SER A 1 335 ? -2.243 12.540 39.906 1.00 20.59 323 SER A CA 1
ATOM 2508 C C . SER A 1 335 ? -2.439 13.991 39.515 1.00 20.23 323 SER A C 1
ATOM 2509 O O . SER A 1 335 ? -3.190 14.718 40.167 1.00 21.61 323 SER A O 1
ATOM 2512 N N . LEU A 1 336 ? -1.801 14.366 38.410 1.00 20.59 324 LEU A N 1
ATOM 2513 C CA . LEU A 1 336 ? -2.010 15.644 37.750 1.00 22.35 324 LEU A CA 1
ATOM 2514 C C . LEU A 1 336 ? -2.921 15.511 36.527 1.00 27.28 324 LEU A C 1
ATOM 2515 O O . LEU A 1 336 ? -3.092 16.473 35.782 1.00 29.26 324 LEU A O 1
ATOM 2520 N N . GLU A 1 337 ? -3.495 14.326 36.317 1.00 29.64 325 GLU A N 1
ATOM 2521 C CA . GLU A 1 337 ? -4.354 14.090 35.152 1.00 32.38 325 GLU A CA 1
ATOM 2522 C C . GLU A 1 337 ? -5.768 14.594 35.411 1.00 34.51 325 GLU A C 1
ATOM 2523 O O . GLU A 1 337 ? -6.079 15.089 36.501 1.00 36.20 325 GLU A O 1
#

CATH classification: 3.30.70.1630 (+2 more: 3.30.70.1400, 2.40.30.160)

Foldseek 3Di:
DDFDAADFAADQVAAAWEKAAVQKFKKWKDFDCQQVLLAFWQANSVPDQQDWFWIDGAAQQQAAFIWIWHQDYRHIMTMAGPQRPVVSQVVSCPPPPPPGMDMGTDPQKTKMKTGHDCSVVLCVVPDVDAADPVRQWDDDVQWIWGWDPPPHTMIIITGGPVSVVSCVSCPPPHHYHYNLNVVSRCLQQLNFHAHDLRGRPDRCQLSPSVQRNHHDLPRDHHRNNVSNQCPPVPNDQKYKFKKKKAFPDDDDFQAFKWWDVPDTDTDWGWRDWHAHPVGMIMTITMRPDDQAIWIYHPPTPITMGTDDNPTDSD

Radius of gyration: 19.49 Å; Cα contacts (8 Å, |Δi|>4): 732; chains: 1; bounding box: 48×46×53 Å

GO terms:
  GO:0005542 folic acid binding (F, IDA)
  GO:0005829 cytosol (C, IDA)

Secondary structure (DSSP, 8-state):
--PPPP-----GGGPPSB---TTEEEEEEESTTTTT---SBSS-TT--TT-EEEEEE--TT---EEEEEEEETTEEEEEEEHHHHHHHHHHHHTT-SSSS-EEEEE-SSEEEEEBSTTHHHHHHTTSS---BTTB-EEEETTEEEEEE-SSS-EEEEEE-HHHH--HHHHBTTBB---HHHHHHHHHHHT-----GGGTTS--GGGGTGGGTT---SSS---TT----GGGSTTS-----EEEEE--SSPPPTT--EEE-----EEE--EEEEEE-TTS-EEEEE-----TT--EESTT-SS-EEEE--SS---